Protein AF-A0A7S1Y6P3-F1 (afdb_monomer_lite)

Organism: NCBI:txid210454

Sequence (206 aa):
STMAKSTTATIGGPRSCFVRYDTLIKAIDKTLVKSRERFDSRKTVDTCYGEDASFLGGADLLTRVMDGMMEKVQTSVKDDMNKALEKNGVKAKLEGVESIMNKIRKEKEAADSAEVADQESTAKALSLARRPDGVSPDDVLSFKAYHMLREQHAQLEKEMQRVEEQVKRLQDKLAGGTKSFKEKLRKVEKTGKKVEEIADFCASQT

Radius of gyration: 43.14 Å; chains: 1; bounding box: 71×105×106 Å

InterPro domains:
  IPR007128 Nuclear MIS12/MIND complex subunit PMF1/Nnf1 [PF03980] (62-175)

Foldseek 3Di:
DDDDPPDPPPPDDPDDLCVPVVVVLVVLVVVLVVVLVPDDLLVVLCVPQNPVCVVVVHSVVSSVVVNVVSVVVSVVVSVVVVVVCVVVVVSVVSSVVSVVVVVVVVVVVVVVVVVVVVVVVVVVVVVPPDDDPPDDPVNVVVVVVVVVVVVVVVVVVVVVVVVVVVVVVVVVVVVVVVVVVVVVVVVVVVVVVVVVVVVVVVVVVD

pLDDT: mean 85.71, std 14.82, range [34.59, 97.06]

Structure (mmCIF, N/CA/C/O backbone):
data_AF-A0A7S1Y6P3-F1
#
_entry.id   AF-A0A7S1Y6P3-F1
#
loop_
_atom_site.group_PDB
_atom_site.id
_atom_site.type_symbol
_atom_site.label_atom_id
_atom_site.label_alt_id
_atom_site.label_comp_id
_atom_site.label_asym_id
_atom_site.label_entity_id
_atom_site.label_seq_id
_atom_site.pdbx_PDB_ins_code
_atom_site.Cartn_x
_atom_site.Cartn_y
_atom_site.Cartn_z
_atom_site.occupancy
_atom_site.B_iso_or_equiv
_atom_site.auth_seq_id
_atom_site.auth_comp_id
_atom_site.auth_asym_id
_atom_site.auth_atom_id
_atom_site.pdbx_PDB_model_num
ATOM 1 N N . SER A 1 1 ? -22.615 -39.506 -8.974 1.00 42.81 1 SER A N 1
ATOM 2 C CA . SER A 1 1 ? -21.264 -39.524 -8.389 1.00 42.81 1 SER A CA 1
ATOM 3 C C . SER A 1 1 ? -20.356 -38.785 -9.348 1.00 42.81 1 SER A C 1
ATOM 5 O O . SER A 1 1 ? -19.957 -39.341 -10.362 1.00 42.81 1 SER A O 1
ATOM 7 N N . THR A 1 2 ? -20.172 -37.490 -9.119 1.00 35.72 2 THR A N 1
ATOM 8 C CA . THR A 1 2 ? -19.510 -36.579 -10.060 1.00 35.72 2 THR A CA 1
ATOM 9 C C . THR A 1 2 ? -18.434 -35.867 -9.259 1.00 35.72 2 THR A C 1
ATOM 11 O O . THR A 1 2 ? -18.724 -34.970 -8.474 1.00 35.72 2 THR A O 1
ATOM 14 N N . MET A 1 3 ? -17.203 -36.367 -9.361 1.00 36.50 3 MET A N 1
ATOM 15 C CA . MET A 1 3 ? -16.057 -35.812 -8.651 1.00 36.50 3 MET A CA 1
ATOM 16 C C . MET A 1 3 ? -15.658 -34.477 -9.277 1.00 36.50 3 MET A C 1
ATOM 18 O O . MET A 1 3 ? -15.268 -34.416 -10.443 1.00 36.50 3 MET A O 1
ATOM 22 N N . ALA A 1 4 ? -15.745 -33.412 -8.484 1.00 42.88 4 ALA A N 1
ATOM 23 C CA . ALA A 1 4 ? -15.165 -32.121 -8.808 1.00 42.88 4 ALA A CA 1
ATOM 24 C C . ALA A 1 4 ? -13.634 -32.237 -8.747 1.00 42.88 4 ALA A C 1
ATOM 26 O O . ALA A 1 4 ? -13.052 -32.469 -7.687 1.00 42.88 4 ALA A O 1
ATOM 27 N N . LYS A 1 5 ? -12.973 -32.086 -9.899 1.00 42.47 5 LYS A N 1
ATOM 28 C CA . LYS A 1 5 ? -11.522 -31.900 -9.975 1.00 42.47 5 LYS A CA 1
ATOM 29 C C . LYS A 1 5 ? -11.181 -30.514 -9.428 1.00 42.47 5 LYS A C 1
ATOM 31 O O . LYS A 1 5 ? -11.311 -29.515 -10.133 1.00 42.47 5 LYS A O 1
ATOM 36 N N . SER A 1 6 ? -10.739 -30.470 -8.173 1.00 34.59 6 SER A N 1
ATOM 37 C CA . SER A 1 6 ? -10.056 -29.307 -7.611 1.00 34.59 6 SER A CA 1
ATOM 38 C C . SER A 1 6 ? -8.761 -29.092 -8.391 1.00 34.59 6 SER A C 1
ATOM 40 O O . SER A 1 6 ? -7.842 -29.908 -8.350 1.00 34.59 6 SER A O 1
ATOM 42 N N . THR A 1 7 ? -8.740 -28.028 -9.188 1.00 36.66 7 THR A N 1
ATOM 43 C CA . THR A 1 7 ? -7.568 -27.606 -9.950 1.00 36.66 7 THR A CA 1
ATOM 44 C C . THR A 1 7 ? -6.793 -26.655 -9.051 1.00 36.66 7 THR A C 1
ATOM 46 O O . THR A 1 7 ? -7.050 -25.454 -9.031 1.00 36.66 7 THR A O 1
ATOM 49 N N . THR A 1 8 ? -5.879 -27.197 -8.251 1.00 38.22 8 THR A N 1
ATOM 50 C CA . THR A 1 8 ? -4.914 -26.404 -7.491 1.00 38.22 8 THR A CA 1
ATOM 51 C C . THR A 1 8 ? -3.941 -25.765 -8.474 1.00 38.22 8 THR A C 1
ATOM 53 O O . THR A 1 8 ? -2.979 -26.373 -8.938 1.00 38.22 8 THR A O 1
ATOM 56 N N . ALA A 1 9 ? -4.221 -24.513 -8.830 1.00 35.19 9 ALA A N 1
ATOM 57 C CA . ALA A 1 9 ? -3.302 -23.671 -9.571 1.00 35.19 9 ALA A CA 1
ATOM 58 C C . ALA A 1 9 ? -2.042 -23.455 -8.719 1.00 35.19 9 ALA A C 1
ATOM 60 O O . ALA A 1 9 ? -2.017 -22.640 -7.800 1.00 35.19 9 ALA A O 1
ATOM 61 N N . THR A 1 10 ? -0.989 -24.212 -9.018 1.00 39.56 10 THR A N 1
ATOM 62 C CA . THR A 1 10 ? 0.351 -24.027 -8.459 1.00 39.56 10 THR A CA 1
ATOM 63 C C . THR A 1 10 ? 0.955 -22.761 -9.070 1.00 39.56 10 THR A C 1
ATOM 65 O O . THR A 1 10 ? 1.730 -22.814 -10.022 1.00 39.56 10 THR A O 1
ATOM 68 N N . ILE A 1 11 ? 0.546 -21.589 -8.584 1.00 46.09 11 ILE A N 1
ATOM 69 C CA . ILE A 1 11 ? 1.091 -20.308 -9.033 1.00 46.09 11 ILE A CA 1
ATOM 70 C C . ILE A 1 11 ? 1.983 -19.748 -7.935 1.00 46.09 11 ILE A C 1
ATOM 72 O O . ILE A 1 11 ? 1.509 -19.218 -6.938 1.00 46.09 11 ILE A O 1
ATOM 76 N N . GLY A 1 12 ? 3.288 -19.785 -8.196 1.00 39.12 12 GLY A N 1
ATOM 77 C CA . GLY A 1 12 ? 4.242 -18.883 -7.560 1.00 39.12 12 GLY A CA 1
ATOM 78 C C . GLY A 1 12 ? 5.229 -19.570 -6.635 1.00 39.12 12 GLY A C 1
ATOM 79 O O . GLY A 1 12 ? 5.174 -19.390 -5.426 1.00 39.12 12 GLY A O 1
ATOM 80 N N . GLY A 1 13 ? 6.211 -20.262 -7.220 1.00 42.84 13 GLY A N 1
ATOM 81 C CA . GLY A 1 13 ? 7.474 -20.489 -6.522 1.00 42.84 13 GLY A CA 1
ATOM 82 C C . GLY A 1 13 ? 8.068 -19.161 -6.016 1.00 42.84 13 GLY A C 1
ATOM 83 O O . GLY A 1 13 ? 7.749 -18.095 -6.565 1.00 42.84 13 GLY A O 1
ATOM 84 N N . PRO A 1 14 ? 8.915 -19.200 -4.973 1.00 47.03 14 PRO A N 1
ATOM 85 C CA . PRO A 1 14 ? 9.461 -18.008 -4.337 1.00 47.03 14 PRO A CA 1
ATOM 86 C C . PRO A 1 14 ? 10.195 -17.155 -5.375 1.00 47.03 14 PRO A C 1
ATOM 88 O O . PRO A 1 14 ? 11.274 -17.506 -5.849 1.00 47.03 14 PRO A O 1
ATOM 91 N N . ARG A 1 15 ? 9.586 -16.027 -5.760 1.00 54.22 15 ARG A N 1
ATOM 92 C CA . ARG A 1 15 ? 10.263 -15.013 -6.570 1.00 54.22 15 ARG A CA 1
ATOM 93 C C . ARG A 1 15 ? 11.368 -14.429 -5.698 1.00 54.22 15 ARG A C 1
ATOM 95 O O . ARG A 1 15 ? 11.098 -13.904 -4.620 1.00 54.22 15 ARG A O 1
ATOM 102 N N . SER A 1 16 ? 12.607 -14.640 -6.128 1.00 53.53 16 SER A N 1
ATOM 103 C CA . SER A 1 16 ? 13.798 -14.215 -5.406 1.00 53.53 16 SER A CA 1
ATOM 104 C C . SER A 1 16 ? 13.839 -12.691 -5.280 1.00 53.53 16 SER A C 1
ATOM 106 O O . SER A 1 16 ? 13.402 -11.968 -6.171 1.00 53.53 16 SER A O 1
ATOM 108 N N . CYS A 1 17 ? 14.427 -12.221 -4.181 1.00 52.56 17 CYS A N 1
ATOM 109 C CA . CYS A 1 17 ? 14.564 -10.819 -3.754 1.00 52.56 17 CYS A CA 1
ATOM 110 C C . CYS A 1 17 ? 15.239 -9.864 -4.772 1.00 52.56 17 CYS A C 1
ATOM 112 O O . CYS A 1 17 ? 15.404 -8.682 -4.494 1.00 52.56 17 CYS A O 1
ATOM 114 N N . PHE A 1 18 ? 15.673 -10.382 -5.924 1.00 60.69 18 PHE A N 1
ATOM 115 C CA . PHE A 1 18 ? 16.410 -9.668 -6.968 1.00 60.69 18 PHE A CA 1
ATOM 116 C C . PHE A 1 18 ? 15.551 -9.331 -8.197 1.00 60.69 18 PHE A C 1
ATOM 118 O O . PHE A 1 18 ? 15.967 -8.551 -9.052 1.00 60.69 18 PHE A O 1
ATOM 125 N N . VAL A 1 19 ? 14.328 -9.868 -8.300 1.00 77.56 19 VAL A N 1
ATOM 126 C CA . VAL A 1 19 ? 13.561 -9.824 -9.555 1.00 77.56 19 VAL A CA 1
ATOM 127 C C . VAL A 1 19 ? 13.219 -8.392 -9.972 1.00 77.56 19 VAL A C 1
ATOM 129 O O . VAL A 1 19 ? 13.293 -8.074 -11.158 1.00 77.56 19 VAL A O 1
ATOM 132 N N . ARG A 1 20 ? 12.844 -7.504 -9.043 1.00 85.12 20 ARG A N 1
ATOM 133 C CA . ARG A 1 20 ? 12.343 -6.165 -9.412 1.00 85.12 20 ARG A CA 1
ATOM 134 C C . ARG A 1 20 ? 13.432 -5.210 -9.874 1.00 85.12 20 ARG A C 1
ATOM 136 O O . ARG A 1 20 ? 13.235 -4.529 -10.878 1.00 85.12 20 ARG A O 1
ATOM 143 N N . TYR A 1 21 ? 14.557 -5.168 -9.164 1.00 90.06 21 TYR A N 1
ATOM 144 C CA . TYR A 1 21 ? 15.679 -4.314 -9.547 1.00 90.06 21 TYR A CA 1
ATOM 145 C C . TYR A 1 21 ? 16.277 -4.771 -10.882 1.00 90.06 21 TYR A C 1
ATOM 147 O O . TYR A 1 21 ? 16.414 -3.964 -11.797 1.00 90.06 21 TYR A O 1
ATOM 155 N N . ASP A 1 22 ? 16.495 -6.075 -11.058 1.00 89.75 22 ASP A N 1
ATOM 156 C CA . ASP A 1 22 ? 16.996 -6.616 -12.324 1.00 89.75 22 ASP A CA 1
ATOM 157 C C . ASP A 1 22 ? 16.019 -6.373 -13.479 1.00 89.75 22 ASP A C 1
ATOM 159 O O . ASP A 1 22 ? 16.428 -6.097 -14.607 1.00 89.75 22 ASP A O 1
ATOM 163 N N . THR A 1 23 ? 14.710 -6.437 -13.213 1.00 91.50 23 THR A N 1
ATOM 164 C CA . THR A 1 23 ? 13.688 -6.101 -14.214 1.00 91.50 23 THR A CA 1
ATOM 165 C C . THR A 1 23 ? 13.751 -4.626 -14.605 1.00 91.50 23 THR A C 1
ATOM 167 O O . THR A 1 23 ? 13.609 -4.314 -15.787 1.00 91.50 23 THR A O 1
ATOM 170 N N . LEU A 1 24 ? 13.998 -3.722 -13.652 1.00 92.88 24 LEU A N 1
ATOM 171 C CA . LEU A 1 24 ? 14.171 -2.296 -13.929 1.00 92.88 24 LEU A CA 1
ATOM 172 C C . LEU A 1 24 ? 15.401 -2.044 -14.811 1.00 92.88 24 LEU A C 1
ATOM 174 O O . LEU A 1 24 ? 15.280 -1.363 -15.827 1.00 92.88 24 LEU A O 1
ATOM 178 N N . ILE A 1 25 ? 16.548 -2.643 -14.480 1.00 93.56 25 ILE A N 1
ATOM 179 C CA . ILE A 1 25 ? 17.773 -2.527 -15.288 1.00 93.56 25 ILE A CA 1
ATOM 180 C C . ILE A 1 25 ? 17.539 -3.054 -16.708 1.00 93.56 25 ILE A C 1
ATOM 182 O O . ILE A 1 25 ? 17.829 -2.365 -17.685 1.00 93.56 25 ILE A O 1
ATOM 186 N N . LYS A 1 26 ? 16.907 -4.226 -16.843 1.00 94.00 26 LYS A N 1
ATOM 187 C CA . LYS A 1 26 ? 16.540 -4.787 -18.153 1.00 94.00 26 LYS A CA 1
ATOM 188 C C . LYS A 1 26 ? 15.594 -3.876 -18.937 1.00 94.00 26 LYS A C 1
ATOM 190 O O . LYS A 1 26 ? 15.696 -3.798 -20.160 1.00 94.00 26 LYS A O 1
ATOM 195 N N . ALA A 1 27 ? 14.661 -3.203 -18.265 1.00 94.25 27 ALA A N 1
ATOM 196 C CA . ALA A 1 27 ? 13.742 -2.268 -18.908 1.00 94.25 27 ALA A CA 1
ATOM 197 C C . ALA A 1 27 ? 14.463 -1.008 -19.412 1.00 94.25 27 ALA A C 1
ATOM 199 O O . ALA A 1 27 ? 14.173 -0.553 -20.521 1.00 94.25 27 ALA A O 1
ATOM 200 N N . ILE A 1 28 ? 15.420 -0.482 -18.642 1.00 93.56 28 ILE A N 1
ATOM 201 C CA . ILE A 1 28 ? 16.272 0.645 -19.047 1.00 93.56 28 ILE A CA 1
ATOM 202 C C . ILE A 1 28 ? 17.098 0.258 -20.272 1.00 93.56 28 ILE A C 1
ATOM 204 O O . ILE A 1 28 ? 17.003 0.925 -21.301 1.00 93.56 28 ILE A O 1
ATOM 208 N N . ASP A 1 29 ? 17.807 -0.869 -20.209 1.00 93.81 29 ASP A N 1
ATOM 209 C CA . ASP A 1 29 ? 18.619 -1.370 -21.321 1.00 93.81 29 ASP A CA 1
ATOM 210 C C . ASP A 1 29 ? 17.786 -1.546 -22.592 1.00 93.81 29 ASP A C 1
ATOM 212 O O . ASP A 1 29 ? 18.144 -1.053 -23.663 1.00 93.81 29 ASP A O 1
ATOM 216 N N . LYS A 1 30 ? 16.612 -2.173 -22.467 1.00 95.81 30 LYS A N 1
ATOM 217 C CA . LYS A 1 30 ? 15.683 -2.353 -23.586 1.00 95.81 30 LYS A CA 1
ATOM 218 C C . LYS A 1 30 ? 15.198 -1.023 -24.163 1.00 95.81 30 LYS A C 1
ATOM 220 O O . LYS A 1 30 ? 14.992 -0.925 -25.370 1.00 95.81 30 LYS A O 1
ATOM 225 N N . THR A 1 31 ? 14.982 -0.015 -23.324 1.00 94.25 31 THR A N 1
ATOM 226 C CA . THR A 1 31 ? 14.524 1.310 -23.767 1.00 94.25 31 THR A CA 1
ATOM 227 C C . THR A 1 31 ? 15.631 2.054 -24.504 1.00 94.25 31 THR A C 1
ATOM 229 O O . THR A 1 31 ? 15.369 2.633 -25.555 1.00 94.25 31 THR A O 1
ATOM 232 N N . LEU A 1 32 ? 16.870 1.977 -24.015 1.00 93.12 32 LEU A N 1
ATOM 233 C CA . LEU A 1 32 ? 18.032 2.583 -24.664 1.00 93.12 32 LEU A CA 1
ATOM 234 C C . LEU A 1 32 ? 18.321 1.950 -26.029 1.00 93.12 32 LEU A C 1
ATOM 236 O O . LEU A 1 32 ? 18.507 2.672 -27.006 1.00 93.12 32 LEU A O 1
ATOM 240 N N . VAL A 1 33 ? 18.272 0.617 -26.124 1.00 93.38 33 VAL A N 1
ATOM 241 C CA . VAL A 1 33 ? 18.425 -0.097 -27.404 1.00 93.38 33 VAL A CA 1
ATOM 242 C C . VAL A 1 33 ? 17.336 0.321 -28.391 1.00 93.38 33 VAL A C 1
ATOM 244 O O . VAL A 1 33 ? 17.646 0.739 -29.501 1.00 93.38 33 VAL A O 1
ATOM 247 N N . LYS A 1 34 ? 16.067 0.327 -27.965 1.00 94.06 34 LYS A N 1
ATOM 248 C CA . LYS A 1 34 ? 14.954 0.784 -28.813 1.00 94.06 34 LYS A CA 1
ATOM 249 C C . LYS A 1 34 ? 15.079 2.244 -29.242 1.00 94.06 34 LYS A C 1
ATOM 251 O O . LYS A 1 34 ? 14.636 2.599 -30.329 1.00 94.06 34 LYS A O 1
ATOM 256 N N . SER A 1 35 ? 15.626 3.104 -28.384 1.00 92.50 35 SER A N 1
ATOM 257 C CA . SER A 1 35 ? 15.873 4.504 -28.729 1.00 92.50 35 SER A CA 1
ATOM 258 C C . SER A 1 35 ? 16.929 4.621 -29.823 1.00 92.50 35 SER A C 1
ATOM 260 O O . SER A 1 35 ? 16.761 5.428 -30.732 1.00 92.50 35 SER A O 1
ATOM 262 N N . ARG A 1 36 ? 17.987 3.804 -29.758 1.00 90.44 36 ARG A N 1
ATOM 263 C CA . ARG A 1 36 ? 19.027 3.748 -30.788 1.00 90.44 36 ARG A CA 1
ATOM 264 C C . ARG A 1 36 ? 18.493 3.201 -32.109 1.00 90.44 36 ARG A C 1
ATOM 266 O O . ARG A 1 36 ? 18.739 3.803 -33.140 1.00 90.44 36 ARG A O 1
ATOM 273 N N . GLU A 1 37 ? 17.724 2.115 -32.081 1.00 91.00 37 GLU A N 1
ATOM 274 C CA . GLU A 1 37 ? 17.126 1.510 -33.286 1.00 91.00 37 GLU A CA 1
ATOM 275 C C . GLU A 1 37 ? 16.208 2.473 -34.054 1.00 91.00 37 GLU A C 1
ATOM 277 O O . GLU A 1 37 ? 16.011 2.325 -35.256 1.00 91.00 37 GLU A O 1
ATOM 282 N N . ARG A 1 38 ? 15.626 3.460 -33.365 1.00 92.69 38 ARG A N 1
ATOM 283 C CA . ARG A 1 38 ? 14.787 4.496 -33.984 1.00 92.69 38 ARG A CA 1
ATOM 284 C C . ARG A 1 38 ? 15.584 5.629 -34.623 1.00 92.69 38 ARG A C 1
ATOM 286 O O . ARG A 1 38 ? 14.991 6.424 -35.350 1.00 92.69 38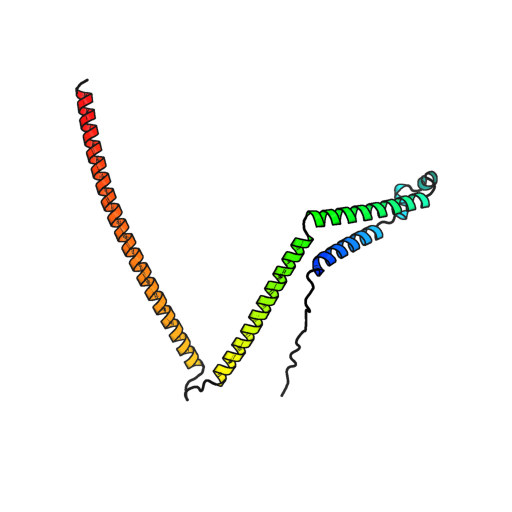 ARG A O 1
ATOM 293 N N . PHE A 1 39 ? 16.875 5.739 -34.327 1.00 92.25 39 PHE A N 1
ATOM 294 C CA . PHE A 1 39 ? 17.731 6.770 -34.886 1.00 92.25 39 PHE A CA 1
ATOM 295 C C . PHE A 1 39 ? 18.380 6.256 -36.171 1.00 92.25 39 PHE A C 1
ATOM 297 O O . PHE A 1 39 ? 19.213 5.356 -36.144 1.00 92.25 39 PHE A O 1
ATOM 304 N N . ASP A 1 40 ? 17.986 6.838 -37.300 1.00 93.69 40 ASP A N 1
ATOM 305 C CA . ASP A 1 40 ? 18.589 6.554 -38.598 1.00 93.69 40 ASP A CA 1
ATOM 306 C C . ASP A 1 40 ? 19.622 7.640 -38.916 1.00 93.69 40 ASP A C 1
ATOM 308 O O . ASP A 1 40 ? 19.285 8.736 -39.381 1.00 93.69 40 ASP A O 1
ATOM 312 N N . SER A 1 41 ? 20.889 7.336 -38.631 1.00 92.62 41 SER A N 1
ATOM 313 C CA . SER A 1 41 ? 22.018 8.235 -38.878 1.00 92.62 41 SER A CA 1
ATOM 314 C C . SER A 1 41 ? 22.127 8.614 -40.352 1.00 92.62 41 SER A C 1
ATOM 316 O O . SER A 1 41 ? 22.399 9.769 -40.662 1.00 92.62 41 SER A O 1
ATOM 318 N N . ARG A 1 42 ? 21.839 7.690 -41.276 1.00 91.88 42 ARG A N 1
ATOM 319 C CA . ARG A 1 42 ? 21.961 7.945 -42.715 1.00 91.88 42 ARG A CA 1
ATOM 320 C C . ARG A 1 42 ? 20.896 8.921 -43.190 1.00 91.88 42 ARG A C 1
ATOM 322 O O . ARG A 1 42 ? 21.217 9.905 -43.849 1.00 91.88 42 ARG A O 1
ATOM 329 N N . LYS A 1 43 ? 19.641 8.682 -42.802 1.00 94.31 43 LYS A N 1
ATOM 330 C CA . LYS A 1 43 ? 18.533 9.597 -43.097 1.00 94.31 43 LYS A CA 1
ATOM 331 C C . LYS A 1 43 ? 18.758 10.971 -42.469 1.00 94.31 43 LYS A C 1
ATOM 333 O O . LYS A 1 43 ? 18.429 11.981 -43.084 1.00 94.31 43 LYS A O 1
ATOM 338 N N . THR A 1 44 ? 19.318 11.018 -41.262 1.00 92.75 44 THR A N 1
ATOM 339 C CA . THR A 1 44 ? 19.623 12.280 -40.574 1.00 92.75 44 THR A CA 1
ATOM 340 C C . THR A 1 44 ? 20.718 13.057 -41.301 1.00 92.75 44 THR A C 1
ATOM 342 O O . THR A 1 44 ? 20.548 14.249 -41.536 1.00 92.75 44 THR A O 1
ATOM 345 N N . VAL A 1 45 ? 21.804 12.394 -41.719 1.00 93.25 45 VAL A N 1
ATOM 346 C CA . VAL A 1 45 ? 22.869 13.028 -42.515 1.00 93.25 45 VAL A CA 1
ATOM 347 C C . VAL A 1 45 ? 22.318 13.571 -43.831 1.00 93.25 45 VAL A C 1
ATOM 349 O O . VAL A 1 45 ? 22.565 14.729 -44.150 1.00 93.25 45 VAL A O 1
ATOM 352 N N . ASP A 1 46 ? 21.529 12.776 -44.552 1.00 92.31 46 ASP A N 1
ATOM 353 C CA . ASP A 1 46 ? 20.914 13.182 -45.821 1.00 92.31 46 ASP A CA 1
ATOM 354 C C . ASP A 1 46 ? 19.957 14.374 -45.642 1.00 92.31 46 ASP A C 1
ATOM 356 O O . ASP A 1 46 ? 20.025 15.355 -46.373 1.00 92.31 46 ASP A O 1
ATOM 360 N N . THR A 1 47 ? 19.130 14.355 -44.591 1.00 94.31 47 THR A N 1
ATOM 361 C CA . THR A 1 47 ? 18.172 15.439 -44.311 1.00 94.31 47 THR A CA 1
ATOM 362 C C . THR A 1 47 ? 18.860 16.733 -43.866 1.00 94.31 47 THR A C 1
ATOM 364 O O . THR A 1 47 ? 18.401 17.820 -44.207 1.00 94.31 47 THR A O 1
ATOM 367 N N . CYS A 1 48 ? 19.920 16.639 -43.059 1.00 93.31 48 CYS A N 1
ATOM 368 C CA . CYS A 1 48 ? 20.564 17.810 -42.461 1.00 93.31 48 CYS A CA 1
ATOM 369 C C . CYS A 1 48 ? 21.678 18.405 -43.323 1.00 93.31 48 CYS A C 1
ATOM 371 O O . CYS A 1 48 ? 21.897 19.611 -43.252 1.00 93.31 48 CYS A O 1
ATOM 373 N N . TYR A 1 49 ? 22.390 17.577 -44.090 1.00 92.06 49 TYR A N 1
ATOM 374 C CA . TYR A 1 49 ? 23.560 17.994 -44.864 1.00 92.06 49 TYR A CA 1
ATOM 375 C C . TYR A 1 49 ? 23.377 17.815 -46.375 1.00 92.06 49 TYR A C 1
ATOM 377 O O . TYR A 1 49 ? 24.081 18.479 -47.124 1.00 92.06 49 TYR A O 1
ATOM 385 N N . GLY A 1 50 ? 22.450 16.968 -46.841 1.00 91.31 50 GLY A N 1
ATOM 386 C CA . GLY A 1 50 ? 22.120 16.814 -48.262 1.00 91.31 50 GLY A CA 1
ATOM 387 C C . GLY A 1 50 ? 23.347 16.693 -49.171 1.00 91.31 50 GLY A C 1
ATOM 388 O O . GLY A 1 50 ? 24.234 15.867 -48.944 1.00 91.31 50 GLY A O 1
ATOM 389 N N . GLU A 1 51 ? 23.416 17.554 -50.188 1.00 87.75 51 GLU A 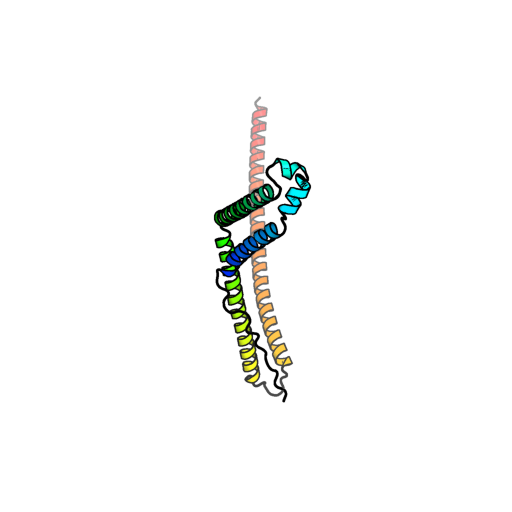N 1
ATOM 390 C CA . GLU A 1 51 ? 24.528 17.601 -51.147 1.00 87.75 51 GLU A CA 1
ATOM 391 C C . GLU A 1 51 ? 25.862 18.041 -50.507 1.00 87.75 51 GLU A C 1
ATOM 393 O O . GLU A 1 51 ? 26.928 17.564 -50.915 1.00 87.75 51 GLU A O 1
ATOM 398 N N . ASP A 1 52 ? 25.822 18.851 -49.442 1.00 89.81 52 ASP A N 1
ATOM 399 C CA . ASP A 1 52 ? 27.010 19.343 -48.726 1.00 89.81 52 ASP A CA 1
ATOM 400 C C . ASP A 1 52 ? 27.745 18.224 -47.973 1.00 89.81 52 ASP A C 1
ATOM 402 O O . ASP A 1 52 ? 28.928 18.351 -47.642 1.00 89.81 52 ASP A O 1
ATOM 406 N N . ALA A 1 53 ? 27.092 17.077 -47.751 1.00 87.56 53 ALA A N 1
ATOM 407 C CA . ALA A 1 53 ? 27.736 15.896 -47.180 1.00 87.56 53 ALA A CA 1
ATOM 408 C C . ALA A 1 53 ? 28.936 15.425 -48.024 1.00 87.56 53 ALA A C 1
ATOM 410 O O . ALA A 1 53 ? 29.890 14.862 -47.483 1.00 87.56 53 ALA A O 1
ATOM 411 N N . SER A 1 54 ? 28.916 15.675 -49.339 1.00 83.62 54 SER A N 1
ATOM 412 C CA . SER A 1 54 ? 30.029 15.361 -50.244 1.00 83.62 54 SER A CA 1
ATOM 413 C C . SER A 1 54 ? 31.278 16.210 -49.964 1.00 83.62 54 SER A C 1
ATOM 415 O O . SER A 1 54 ? 32.395 15.693 -50.015 1.00 83.62 54 SER A O 1
ATOM 417 N N . PHE A 1 55 ? 31.100 17.478 -49.578 1.00 84.62 55 PHE A N 1
ATOM 418 C CA . PHE A 1 55 ? 32.186 18.401 -49.240 1.00 84.62 55 PHE A CA 1
ATOM 419 C C . PHE A 1 55 ? 32.846 18.066 -47.891 1.00 84.62 55 PHE A C 1
ATOM 421 O O . PHE A 1 55 ? 34.044 18.272 -47.707 1.00 84.62 55 PHE A O 1
ATOM 428 N N . LEU A 1 56 ? 32.091 17.477 -46.959 1.00 81.00 56 LEU A N 1
ATOM 429 C CA . LEU A 1 56 ? 32.548 17.099 -45.614 1.00 81.00 56 LEU A CA 1
ATOM 430 C C . LEU A 1 56 ? 33.245 15.724 -45.545 1.00 81.00 56 LEU A C 1
ATOM 432 O O . LEU A 1 56 ? 33.388 15.150 -44.465 1.00 81.00 56 LEU A O 1
ATOM 436 N N . GLY A 1 57 ? 33.689 15.181 -46.682 1.00 79.94 57 GLY A N 1
ATOM 437 C CA . GLY A 1 57 ? 34.347 13.870 -46.748 1.00 79.94 57 GLY A CA 1
ATOM 438 C C . GLY A 1 57 ? 33.390 12.690 -46.954 1.00 79.94 57 GLY A C 1
ATOM 439 O O . GLY A 1 57 ? 33.793 11.540 -46.780 1.00 79.94 57 GLY A O 1
ATOM 440 N N . GLY A 1 58 ? 32.144 12.965 -47.351 1.00 89.12 58 GLY A N 1
ATOM 441 C CA . GLY A 1 58 ? 31.151 11.976 -47.762 1.00 89.12 58 GLY A CA 1
ATOM 442 C C . GLY A 1 58 ? 30.134 11.614 -46.676 1.00 89.12 58 GLY A C 1
ATOM 443 O O . GLY A 1 58 ? 30.433 11.579 -45.480 1.00 89.12 58 GLY A O 1
ATOM 444 N N . ALA A 1 59 ? 28.919 11.265 -47.114 1.00 89.44 59 ALA A N 1
ATOM 445 C CA . ALA A 1 59 ? 27.812 10.874 -46.236 1.00 89.44 59 ALA A CA 1
ATOM 446 C C . ALA A 1 59 ? 28.149 9.671 -45.334 1.00 89.44 59 ALA A C 1
ATOM 448 O O . ALA A 1 59 ? 27.688 9.600 -44.193 1.00 89.44 59 ALA A O 1
ATOM 449 N N . ASP A 1 60 ? 28.995 8.750 -45.802 1.00 89.62 60 ASP A N 1
ATOM 450 C CA . ASP A 1 60 ? 29.400 7.567 -45.037 1.00 89.62 60 ASP A CA 1
ATOM 451 C C . ASP A 1 60 ? 30.289 7.919 -43.833 1.00 89.62 60 ASP A C 1
ATOM 453 O O . ASP A 1 60 ? 30.168 7.299 -42.773 1.00 89.62 60 ASP A O 1
ATOM 457 N N . LEU A 1 61 ? 31.161 8.928 -43.962 1.00 91.19 61 LEU A N 1
ATOM 458 C CA . LEU A 1 61 ? 32.001 9.393 -42.857 1.00 91.19 61 LEU A CA 1
ATOM 459 C C . LEU A 1 61 ? 31.139 10.037 -41.768 1.00 91.19 61 LEU A C 1
ATOM 461 O O . LEU A 1 61 ? 31.257 9.674 -40.598 1.00 91.19 61 LEU A O 1
ATOM 465 N N . LEU A 1 62 ? 30.231 10.936 -42.160 1.00 91.44 62 LEU A N 1
ATOM 466 C CA . LEU A 1 62 ? 29.300 11.592 -41.238 1.00 91.44 62 LEU A CA 1
ATOM 467 C C . LEU A 1 62 ? 28.375 10.583 -40.548 1.00 91.44 62 LEU A C 1
ATOM 469 O O . LEU A 1 62 ? 28.173 10.672 -39.339 1.00 91.44 62 LEU A O 1
ATOM 473 N N . THR A 1 63 ? 27.885 9.581 -41.283 1.00 92.94 63 THR A N 1
ATOM 474 C CA . THR A 1 63 ? 27.044 8.509 -40.723 1.00 92.94 63 THR A CA 1
ATOM 475 C C . THR A 1 63 ? 27.804 7.730 -39.648 1.00 92.94 63 THR A C 1
ATOM 477 O O . THR A 1 63 ? 27.299 7.569 -38.540 1.00 92.94 63 THR A O 1
ATOM 480 N N . ARG A 1 64 ? 29.058 7.332 -39.914 1.00 92.88 64 ARG A N 1
ATOM 481 C CA . ARG A 1 64 ? 29.901 6.634 -38.923 1.00 92.88 64 ARG A CA 1
ATOM 482 C C . ARG A 1 64 ? 30.194 7.484 -37.689 1.00 92.88 64 ARG A C 1
ATOM 484 O O . ARG A 1 64 ? 30.218 6.958 -36.578 1.00 92.88 64 ARG A O 1
ATOM 491 N N . VAL A 1 65 ? 30.433 8.784 -37.870 1.00 93.44 65 VAL A N 1
ATOM 492 C CA . VAL A 1 65 ? 30.651 9.712 -36.750 1.00 93.44 65 VAL A CA 1
ATOM 493 C C . VAL A 1 65 ? 29.384 9.827 -35.902 1.00 93.44 65 VAL A C 1
ATOM 495 O O . VAL A 1 65 ? 29.473 9.716 -34.680 1.00 93.44 65 VAL A O 1
ATOM 498 N N . MET A 1 66 ? 28.213 9.977 -36.528 1.00 92.62 66 MET A N 1
ATOM 499 C CA . MET A 1 66 ? 26.926 10.012 -35.827 1.00 92.62 66 MET A CA 1
ATOM 500 C C . MET A 1 66 ? 26.638 8.710 -35.077 1.00 92.62 66 MET A C 1
ATOM 502 O O . MET A 1 66 ? 26.276 8.766 -33.903 1.00 92.62 66 MET A O 1
ATOM 506 N N . ASP A 1 67 ? 26.873 7.551 -35.693 1.00 93.19 67 ASP A N 1
ATOM 507 C CA . ASP A 1 67 ? 26.710 6.250 -35.034 1.00 93.19 67 ASP A CA 1
ATOM 508 C C . ASP A 1 67 ? 27.622 6.124 -33.807 1.00 93.19 67 ASP A C 1
ATOM 510 O O . ASP A 1 67 ? 27.165 5.758 -32.722 1.00 93.19 67 ASP A O 1
ATOM 514 N N . GLY A 1 68 ? 28.897 6.506 -33.939 1.00 93.31 68 GLY A N 1
ATOM 515 C CA . GLY A 1 68 ? 29.848 6.497 -32.827 1.00 93.31 68 GLY A CA 1
ATOM 516 C C . GLY A 1 68 ? 29.490 7.490 -31.715 1.00 93.31 68 GLY A C 1
ATOM 517 O O . GLY A 1 68 ? 29.694 7.205 -30.532 1.00 93.31 68 GLY A O 1
ATOM 518 N N . MET A 1 69 ? 28.930 8.654 -32.058 1.00 93.25 69 MET A N 1
ATOM 519 C CA . MET A 1 69 ? 28.406 9.605 -31.073 1.00 93.25 69 MET A CA 1
ATOM 520 C C . MET A 1 69 ? 27.187 9.035 -30.346 1.00 93.25 69 MET A C 1
ATOM 522 O O . MET A 1 69 ? 27.131 9.109 -29.120 1.00 93.25 69 MET A O 1
ATOM 526 N N . MET A 1 70 ? 26.252 8.416 -31.067 1.00 93.00 70 MET A N 1
ATOM 527 C CA . MET A 1 70 ? 25.064 7.794 -30.481 1.00 93.00 70 MET A CA 1
ATOM 528 C C . MET A 1 70 ? 25.420 6.633 -29.547 1.00 93.00 70 MET A C 1
ATOM 530 O O . MET A 1 70 ? 24.828 6.515 -28.476 1.00 93.00 70 MET A O 1
ATOM 534 N N . GLU A 1 71 ? 26.427 5.824 -29.882 1.00 93.00 71 GLU A N 1
ATOM 535 C CA . GLU A 1 71 ? 26.950 4.781 -28.989 1.00 93.00 71 GLU A CA 1
ATOM 536 C C . GLU A 1 71 ? 27.532 5.347 -27.691 1.00 93.00 71 GLU A C 1
ATOM 538 O O . GLU A 1 71 ? 27.247 4.844 -26.597 1.00 93.00 71 GLU A O 1
ATOM 543 N N . LYS A 1 72 ? 28.320 6.423 -27.792 1.00 94.62 72 LYS A N 1
ATOM 544 C CA . LYS A 1 72 ? 28.879 7.108 -26.620 1.00 94.62 72 LYS A CA 1
ATOM 545 C C . LYS A 1 72 ? 27.786 7.723 -25.753 1.00 94.62 72 LYS A C 1
ATOM 547 O O . LYS A 1 72 ? 27.825 7.558 -24.537 1.00 94.62 72 LYS A O 1
ATOM 552 N N . VAL A 1 73 ? 26.796 8.378 -26.364 1.00 93.75 73 VAL A N 1
ATOM 553 C CA . VAL A 1 73 ? 25.637 8.939 -25.654 1.00 93.75 73 VAL A CA 1
ATOM 554 C C . VAL A 1 73 ? 24.863 7.829 -24.949 1.00 93.75 73 VAL A C 1
ATOM 556 O O . VAL A 1 73 ? 24.573 7.957 -23.765 1.00 93.75 73 VAL A O 1
ATOM 559 N N . GLN A 1 74 ? 24.585 6.713 -25.625 1.00 93.94 74 GLN A N 1
ATOM 560 C CA . GLN A 1 74 ? 23.877 5.582 -25.027 1.00 93.94 74 GLN A CA 1
ATOM 561 C C . GLN A 1 74 ? 24.622 5.020 -23.809 1.00 93.94 74 GLN A C 1
ATOM 563 O O . GLN A 1 74 ? 24.004 4.760 -22.775 1.00 93.94 74 GLN A O 1
ATOM 568 N N . THR A 1 75 ? 25.941 4.857 -23.921 1.00 94.25 75 THR A N 1
ATOM 569 C CA . THR A 1 75 ? 26.788 4.360 -22.829 1.00 94.25 75 THR A CA 1
ATOM 570 C C . THR A 1 75 ? 26.813 5.348 -21.662 1.00 94.25 75 THR A C 1
ATOM 572 O O . THR A 1 75 ? 26.557 4.957 -20.527 1.00 94.25 75 THR A O 1
ATOM 575 N N . SER A 1 76 ? 27.003 6.642 -21.941 1.00 96.12 76 SER A N 1
ATOM 576 C CA . SER A 1 76 ? 26.993 7.698 -20.921 1.00 96.12 76 SER A CA 1
ATOM 577 C C . SER A 1 76 ? 25.655 7.772 -20.187 1.00 96.12 76 SER A C 1
ATOM 579 O O . SER A 1 76 ? 25.626 7.815 -18.963 1.00 96.12 76 SER A O 1
ATOM 581 N N . VAL A 1 77 ? 24.536 7.737 -20.918 1.00 95.12 77 VAL A N 1
ATOM 582 C CA . VAL A 1 77 ? 23.193 7.770 -20.324 1.00 95.12 77 VAL A CA 1
ATOM 583 C C . VAL A 1 77 ? 22.954 6.536 -19.456 1.00 95.12 77 VAL A C 1
ATOM 585 O O . VAL A 1 77 ? 22.391 6.660 -18.370 1.00 95.12 77 VAL A O 1
ATOM 588 N N . LYS A 1 78 ? 23.396 5.350 -19.895 1.00 95.19 78 LYS A N 1
ATOM 589 C CA . LYS A 1 78 ? 23.303 4.122 -19.097 1.00 95.19 78 LYS A CA 1
ATOM 590 C C . LYS A 1 78 ? 24.080 4.248 -17.785 1.00 95.19 78 LYS A C 1
ATOM 592 O O . LYS A 1 78 ? 23.542 3.917 -16.727 1.00 95.19 78 LYS A O 1
ATOM 597 N N . ASP A 1 79 ? 25.307 4.752 -17.842 1.00 95.38 79 ASP A N 1
ATOM 598 C CA . ASP A 1 79 ? 26.148 4.935 -16.659 1.00 95.38 79 ASP A CA 1
ATOM 599 C C . ASP A 1 79 ? 25.563 5.975 -15.699 1.00 95.38 79 ASP A C 1
ATOM 601 O O . ASP A 1 79 ? 25.514 5.745 -14.489 1.00 95.38 79 ASP A O 1
ATOM 605 N N . ASP A 1 80 ? 25.058 7.091 -16.222 1.00 96.19 80 ASP A N 1
ATOM 606 C CA . ASP A 1 80 ? 24.429 8.138 -15.417 1.00 96.19 80 ASP A CA 1
ATOM 607 C C . ASP A 1 80 ? 23.124 7.658 -14.774 1.00 96.19 80 ASP A C 1
ATOM 609 O O . ASP A 1 80 ? 22.870 7.942 -13.600 1.00 96.19 80 ASP A O 1
ATOM 613 N N . MET A 1 81 ? 22.322 6.864 -15.492 1.00 94.62 81 MET A N 1
ATOM 614 C CA . MET A 1 81 ? 21.140 6.210 -14.928 1.00 94.62 81 MET A CA 1
ATOM 615 C C . MET A 1 81 ? 21.518 5.238 -13.809 1.00 94.62 81 MET A C 1
ATOM 617 O O . MET A 1 81 ? 20.907 5.286 -12.743 1.00 94.62 81 MET A O 1
ATOM 621 N N . ASN A 1 82 ? 22.540 4.400 -14.000 1.00 93.62 82 ASN A N 1
ATOM 622 C CA . ASN A 1 82 ? 23.002 3.471 -12.965 1.00 93.62 82 ASN A CA 1
ATOM 623 C C . ASN A 1 82 ? 23.494 4.216 -11.716 1.00 93.62 82 ASN A C 1
ATOM 625 O O . ASN A 1 82 ? 23.044 3.918 -10.609 1.00 93.62 82 ASN A O 1
ATOM 629 N N . LYS A 1 83 ? 24.313 5.262 -11.885 1.00 95.75 83 LYS A N 1
ATOM 630 C CA . LYS A 1 83 ? 24.749 6.131 -10.778 1.00 95.75 83 LYS A CA 1
ATOM 631 C C . LYS A 1 83 ? 23.567 6.790 -10.071 1.00 95.75 83 LYS A C 1
ATOM 633 O O . LYS A 1 83 ? 23.551 6.881 -8.844 1.00 95.75 83 LYS A O 1
ATOM 638 N N . ALA A 1 84 ? 22.560 7.247 -10.817 1.00 95.31 84 ALA A N 1
ATOM 639 C CA . ALA A 1 84 ? 21.356 7.832 -10.240 1.00 95.31 84 ALA A CA 1
ATOM 640 C C . ALA A 1 84 ? 20.537 6.799 -9.447 1.00 95.31 84 ALA A C 1
ATOM 642 O O . ALA A 1 84 ? 20.021 7.126 -8.376 1.00 95.31 84 ALA A O 1
ATOM 643 N N . LEU A 1 85 ? 20.424 5.557 -9.927 1.00 94.81 85 LEU A N 1
ATOM 644 C CA . LEU A 1 85 ? 19.739 4.470 -9.218 1.00 94.81 85 LEU A CA 1
ATOM 645 C C . LEU A 1 85 ? 20.455 4.093 -7.915 1.00 94.81 85 LEU A C 1
ATOM 647 O O . LEU A 1 85 ? 19.792 3.916 -6.887 1.00 94.81 85 LEU A O 1
ATOM 651 N N . GLU A 1 86 ? 21.787 4.024 -7.944 1.00 94.69 86 GLU A N 1
ATOM 652 C CA . GLU A 1 86 ? 22.626 3.770 -6.769 1.00 94.69 86 GLU A CA 1
ATOM 653 C C . GLU A 1 86 ? 22.522 4.904 -5.749 1.00 94.69 86 GLU A C 1
ATOM 655 O O . GLU A 1 86 ? 22.177 4.662 -4.591 1.00 94.69 86 GLU A O 1
ATOM 660 N N . LYS A 1 87 ? 22.713 6.157 -6.186 1.00 97.06 87 LYS A N 1
ATOM 661 C CA . LYS A 1 87 ? 22.617 7.350 -5.330 1.00 97.06 87 LYS A CA 1
ATOM 662 C C . LYS A 1 87 ? 21.262 7.457 -4.633 1.00 97.06 87 LYS A C 1
ATOM 664 O O . LYS A 1 87 ? 21.186 7.856 -3.475 1.00 97.06 87 LYS A O 1
ATOM 669 N N . ASN A 1 88 ? 20.183 7.102 -5.328 1.00 95.62 88 ASN A N 1
ATOM 670 C CA . ASN A 1 88 ? 18.830 7.152 -4.775 1.00 95.62 88 ASN A CA 1
ATOM 671 C C . ASN A 1 88 ? 18.463 5.928 -3.919 1.00 95.62 88 ASN A C 1
ATOM 673 O O . ASN A 1 88 ? 17.338 5.868 -3.397 1.00 95.62 88 ASN A O 1
ATOM 677 N N . GLY A 1 89 ? 19.370 4.952 -3.790 1.00 95.00 89 GLY A N 1
ATOM 678 C CA . GLY A 1 89 ? 19.146 3.720 -3.040 1.00 95.00 89 GLY A CA 1
ATOM 679 C C . GLY A 1 89 ? 17.954 2.923 -3.570 1.00 95.00 89 GLY A C 1
ATOM 680 O O . GLY A 1 89 ? 17.225 2.310 -2.790 1.00 95.00 89 GLY A O 1
ATOM 681 N N . VAL A 1 90 ? 17.696 2.971 -4.884 1.00 93.81 90 VAL A N 1
ATOM 682 C CA . VAL A 1 90 ? 16.493 2.364 -5.486 1.00 93.81 90 VAL A CA 1
ATOM 683 C C . VAL A 1 90 ? 16.479 0.855 -5.273 1.00 93.81 90 VAL A C 1
ATOM 685 O O . VAL A 1 90 ? 15.423 0.296 -4.983 1.00 93.81 90 VAL A O 1
ATOM 688 N N . LYS A 1 91 ? 17.649 0.211 -5.335 1.00 92.31 91 LYS A N 1
ATOM 689 C CA . LYS A 1 91 ? 17.804 -1.217 -5.046 1.00 92.31 91 LYS A CA 1
ATOM 690 C C . LYS A 1 91 ? 17.271 -1.573 -3.654 1.00 92.31 91 LYS A C 1
ATOM 692 O O . LYS A 1 91 ? 16.340 -2.365 -3.552 1.00 92.31 91 LYS A O 1
ATOM 697 N N . ALA A 1 92 ? 17.761 -0.897 -2.614 1.00 91.38 92 ALA A N 1
ATOM 698 C CA . ALA A 1 92 ? 17.331 -1.127 -1.234 1.00 91.38 92 ALA A CA 1
ATOM 699 C C . ALA A 1 92 ? 15.830 -0.846 -1.030 1.00 91.38 92 ALA A C 1
ATOM 701 O O . ALA A 1 92 ? 15.141 -1.580 -0.323 1.00 91.38 92 ALA A O 1
ATOM 702 N N . LYS A 1 93 ? 15.287 0.192 -1.682 1.00 93.62 93 LYS A N 1
ATOM 703 C CA . LYS A 1 93 ? 13.847 0.500 -1.628 1.00 93.62 93 LYS A CA 1
ATOM 704 C C . LYS A 1 93 ? 13.000 -0.603 -2.265 1.00 93.62 93 LYS A C 1
ATOM 706 O O . LYS A 1 93 ? 11.987 -0.997 -1.692 1.00 93.62 93 LYS A O 1
ATOM 711 N N . LEU A 1 94 ? 13.402 -1.108 -3.431 1.00 91.69 94 LEU A N 1
ATOM 712 C CA . LEU A 1 94 ? 12.693 -2.192 -4.115 1.00 91.69 94 LEU A CA 1
ATOM 713 C C . LEU A 1 94 ? 12.786 -3.513 -3.342 1.00 91.69 94 LEU A C 1
ATOM 715 O O . LEU A 1 94 ? 11.776 -4.206 -3.231 1.00 91.69 94 LEU A O 1
ATOM 719 N N . GLU A 1 95 ? 13.943 -3.816 -2.751 1.00 89.50 95 GLU A N 1
ATOM 720 C CA . GLU A 1 95 ? 14.123 -4.954 -1.837 1.00 89.50 95 GLU A CA 1
ATOM 721 C C . GLU A 1 95 ? 13.217 -4.827 -0.600 1.00 89.50 95 GLU A C 1
ATOM 723 O O . GLU A 1 95 ? 12.571 -5.794 -0.193 1.00 89.50 95 GLU A O 1
ATOM 728 N N . GLY A 1 96 ? 13.086 -3.620 -0.039 1.00 90.12 96 GLY A N 1
ATOM 729 C CA . GLY A 1 96 ? 12.163 -3.335 1.061 1.00 90.12 96 GLY A CA 1
ATOM 730 C C . GLY A 1 96 ? 10.701 -3.600 0.694 1.00 90.12 96 GLY A C 1
ATOM 731 O O . GLY A 1 96 ? 9.985 -4.273 1.437 1.00 90.12 96 GLY A O 1
ATOM 732 N N . VAL A 1 97 ? 10.263 -3.139 -0.481 1.00 90.31 97 VAL A N 1
ATOM 733 C CA . VAL A 1 97 ? 8.912 -3.419 -1.000 1.00 90.31 97 VAL A CA 1
ATOM 734 C C . VAL A 1 97 ? 8.697 -4.922 -1.194 1.00 90.31 97 VAL A C 1
ATOM 736 O O . VAL A 1 97 ? 7.636 -5.444 -0.854 1.00 90.31 97 VAL A O 1
ATOM 739 N N . GLU A 1 98 ? 9.691 -5.642 -1.709 1.00 88.12 98 GLU A N 1
ATOM 740 C CA . GLU A 1 98 ? 9.607 -7.090 -1.910 1.00 88.12 98 GLU A CA 1
ATOM 741 C C . GLU A 1 98 ? 9.518 -7.866 -0.593 1.00 88.12 98 GLU A C 1
ATOM 743 O O . GLU A 1 98 ? 8.685 -8.765 -0.461 1.00 88.12 98 GLU A O 1
ATOM 748 N N . SER A 1 99 ? 10.282 -7.449 0.415 1.00 89.19 99 SER A N 1
ATOM 749 C CA . SER A 1 99 ? 10.178 -7.973 1.778 1.00 89.19 99 SER A CA 1
ATOM 750 C C . SER A 1 99 ? 8.771 -7.787 2.356 1.00 89.19 99 SER A C 1
ATOM 752 O O . SER A 1 99 ? 8.185 -8.744 2.863 1.00 89.19 99 SER A O 1
ATOM 754 N N . ILE A 1 100 ? 8.183 -6.593 2.215 1.00 90.75 100 ILE A N 1
ATOM 755 C CA . ILE A 1 100 ? 6.817 -6.304 2.684 1.00 90.75 100 ILE A CA 1
ATOM 756 C C . ILE A 1 100 ? 5.793 -7.191 1.970 1.00 90.75 100 ILE A C 1
ATOM 758 O O . ILE A 1 100 ? 4.967 -7.823 2.624 1.00 90.75 100 ILE A O 1
ATOM 762 N N . MET A 1 101 ? 5.861 -7.304 0.642 1.00 88.50 101 MET A N 1
ATOM 763 C CA . MET A 1 101 ? 4.942 -8.170 -0.105 1.00 88.50 101 MET A CA 1
ATOM 764 C C . MET A 1 101 ? 5.053 -9.639 0.309 1.00 88.50 101 MET A C 1
ATOM 766 O O . MET A 1 101 ? 4.040 -10.329 0.389 1.00 88.50 101 MET A O 1
ATOM 770 N N . ASN A 1 102 ? 6.268 -10.131 0.560 1.00 89.62 102 ASN A N 1
ATOM 771 C CA . ASN A 1 102 ? 6.474 -11.511 0.987 1.00 89.62 102 ASN A CA 1
ATOM 772 C C . ASN A 1 102 ? 5.934 -11.754 2.400 1.00 89.62 102 ASN A C 1
ATOM 774 O O . ASN A 1 102 ? 5.388 -12.826 2.651 1.00 89.62 102 ASN A O 1
ATOM 778 N N . LYS A 1 103 ? 6.026 -10.768 3.302 1.00 92.12 103 LYS A N 1
ATOM 779 C CA . LYS A 1 103 ? 5.364 -10.833 4.615 1.00 92.12 103 LYS A CA 1
ATOM 780 C C . LYS A 1 103 ? 3.847 -10.914 4.465 1.00 92.12 103 LYS A C 1
ATOM 782 O O . LYS A 1 103 ? 3.259 -11.860 4.968 1.00 92.12 103 LYS A O 1
ATOM 787 N N . ILE A 1 104 ? 3.250 -10.015 3.680 1.00 90.62 104 ILE A N 1
ATOM 788 C CA . ILE A 1 104 ? 1.798 -9.999 3.431 1.00 90.62 104 ILE A CA 1
ATOM 789 C C . ILE A 1 104 ? 1.321 -11.326 2.829 1.00 90.62 104 ILE A C 1
ATOM 791 O O . ILE A 1 104 ? 0.282 -11.846 3.222 1.00 90.62 104 ILE A O 1
ATOM 795 N N . ARG A 1 105 ? 2.076 -11.907 1.888 1.00 92.12 105 ARG A N 1
ATOM 796 C CA . ARG A 1 105 ? 1.742 -13.222 1.319 1.00 92.12 105 ARG A CA 1
ATOM 797 C C . ARG A 1 105 ? 1.756 -14.326 2.366 1.00 92.12 105 ARG A C 1
ATOM 799 O O . ARG A 1 105 ? 0.792 -15.072 2.438 1.00 92.12 105 ARG A O 1
ATOM 806 N N . LYS A 1 106 ? 2.801 -14.395 3.193 1.00 92.75 106 LYS A N 1
ATOM 807 C CA . LYS A 1 106 ? 2.900 -15.395 4.264 1.00 92.75 106 LYS A CA 1
ATOM 808 C C . LYS A 1 106 ? 1.797 -15.238 5.305 1.00 92.75 106 LYS A C 1
ATOM 810 O O . LYS A 1 106 ? 1.234 -16.231 5.744 1.00 92.75 106 LYS A O 1
ATOM 815 N N . GLU A 1 107 ? 1.486 -14.004 5.692 1.00 91.50 107 GLU A N 1
ATOM 816 C CA . GLU A 1 107 ? 0.385 -13.710 6.615 1.00 91.50 107 GLU A CA 1
ATOM 817 C C . GLU A 1 107 ? -0.957 -14.136 6.023 1.00 91.50 107 GLU A C 1
ATOM 819 O O . GLU A 1 107 ? -1.759 -14.757 6.713 1.00 91.50 107 GLU A O 1
ATOM 824 N N . LYS A 1 108 ? -1.176 -13.873 4.732 1.00 91.88 108 LYS A N 1
ATOM 825 C CA . LYS A 1 108 ? -2.381 -14.315 4.036 1.00 91.88 108 LYS A CA 1
ATOM 826 C C . LYS A 1 108 ? -2.468 -15.838 3.940 1.00 91.88 108 LYS A C 1
ATOM 828 O O . LYS A 1 108 ? -3.504 -16.393 4.255 1.00 91.88 108 LYS A O 1
ATOM 833 N N . GLU A 1 109 ? -1.391 -16.518 3.559 1.00 92.81 109 GLU A N 1
ATOM 834 C CA . GLU A 1 109 ? -1.349 -17.987 3.510 1.00 92.81 109 GLU A CA 1
ATOM 835 C C . GLU A 1 109 ? -1.622 -18.607 4.893 1.00 92.81 109 GLU A C 1
ATOM 837 O O . GLU A 1 109 ? -2.334 -19.607 5.010 1.00 92.81 109 GLU A O 1
ATOM 842 N N . ALA A 1 110 ? -1.100 -17.995 5.960 1.00 92.25 110 ALA A N 1
ATOM 843 C CA . ALA A 1 110 ? -1.388 -18.402 7.331 1.00 92.25 110 ALA A CA 1
ATOM 844 C C . ALA A 1 110 ? -2.858 -18.157 7.717 1.00 92.25 110 ALA A C 1
ATOM 846 O O . ALA A 1 110 ? -3.467 -19.012 8.353 1.00 92.25 110 ALA A O 1
ATOM 847 N N . ALA A 1 111 ? -3.441 -17.024 7.318 1.00 90.88 111 ALA A N 1
ATOM 848 C CA . ALA A 1 111 ? -4.850 -16.723 7.561 1.00 90.88 111 ALA A CA 1
ATOM 849 C C . ALA A 1 111 ? -5.778 -17.676 6.791 1.00 90.88 111 ALA A C 1
ATOM 851 O O . ALA A 1 111 ? -6.670 -18.266 7.392 1.00 90.88 111 ALA A O 1
ATOM 852 N N . ASP A 1 112 ? -5.517 -17.890 5.501 1.00 92.50 112 ASP A N 1
ATOM 853 C CA . ASP A 1 112 ? -6.297 -18.783 4.640 1.00 92.50 112 ASP A CA 1
ATOM 854 C C . ASP A 1 1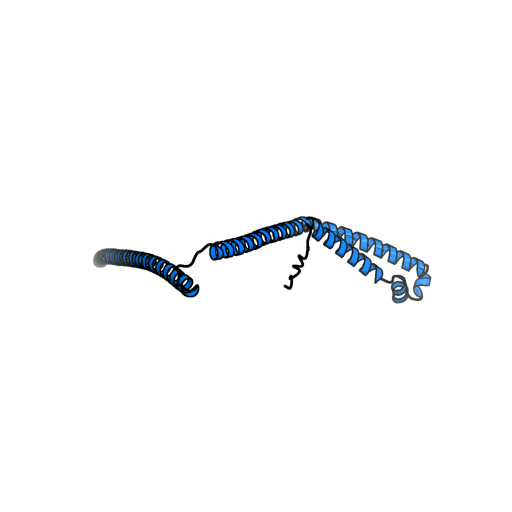12 ? -6.235 -20.233 5.170 1.00 92.50 112 ASP A C 1
ATOM 856 O O . ASP A 1 112 ? -7.248 -20.927 5.230 1.00 92.50 112 ASP A O 1
ATOM 860 N N . SER A 1 113 ? -5.061 -20.702 5.617 1.00 91.38 113 SER A N 1
ATOM 861 C CA . SER A 1 113 ? -4.931 -22.039 6.221 1.00 91.38 113 SER A CA 1
ATOM 862 C C . SER A 1 113 ? -5.607 -22.153 7.590 1.00 91.38 113 SER A C 1
ATOM 864 O O . SER A 1 113 ? -6.197 -23.194 7.883 1.00 91.38 113 SER A O 1
ATOM 866 N N . ALA A 1 114 ? -5.573 -21.099 8.410 1.00 90.88 114 ALA A N 1
ATOM 867 C CA . ALA A 1 114 ? -6.310 -21.056 9.670 1.00 90.88 114 ALA A CA 1
ATOM 868 C C . ALA A 1 114 ? -7.829 -21.068 9.441 1.00 90.88 114 ALA A C 1
ATOM 870 O O . ALA A 1 114 ? -8.540 -21.767 10.157 1.00 90.88 114 ALA A O 1
ATOM 871 N N . GLU A 1 115 ? -8.321 -20.356 8.425 1.00 89.44 115 GLU A N 1
ATOM 872 C CA . GLU A 1 115 ? -9.739 -20.346 8.059 1.00 89.44 115 GLU A CA 1
ATOM 873 C C . GLU A 1 115 ? -10.203 -21.726 7.581 1.00 89.44 115 GLU A C 1
ATOM 875 O O . GLU A 1 115 ? -11.227 -22.224 8.046 1.00 89.44 115 GLU A O 1
ATOM 880 N N . VAL A 1 116 ? -9.430 -22.391 6.716 1.00 91.69 116 VAL A N 1
ATOM 881 C CA . VAL A 1 116 ? -9.731 -23.768 6.284 1.00 91.69 116 VAL A CA 1
ATOM 882 C C . VAL A 1 116 ? -9.763 -24.720 7.481 1.00 91.69 116 VAL A C 1
ATOM 884 O O . VAL A 1 116 ? -10.700 -25.505 7.617 1.00 91.69 116 VAL A O 1
ATOM 887 N N . ALA A 1 117 ? -8.786 -24.624 8.387 1.00 90.31 117 ALA A N 1
ATOM 888 C CA . ALA A 1 117 ? -8.755 -25.449 9.590 1.00 90.31 117 ALA A CA 1
ATOM 889 C C . ALA A 1 117 ? -9.957 -25.186 10.518 1.00 90.31 117 ALA A C 1
ATOM 891 O O . ALA A 1 117 ? -10.511 -26.128 11.089 1.00 90.31 117 ALA A O 1
ATOM 892 N N . ASP A 1 118 ? -10.390 -23.930 10.655 1.00 89.38 118 ASP A N 1
ATOM 893 C CA . ASP A 1 118 ? -11.560 -23.558 11.456 1.00 89.38 118 ASP A CA 1
ATOM 894 C C . ASP A 1 118 ? -12.865 -24.075 10.835 1.00 89.38 118 ASP A C 1
ATOM 896 O O . ASP A 1 118 ? -13.714 -24.638 11.533 1.00 89.38 118 ASP A O 1
ATOM 900 N N . GLN A 1 119 ? -12.996 -23.988 9.509 1.00 87.88 119 GLN A N 1
ATOM 901 C CA . GLN A 1 119 ? -14.122 -24.560 8.769 1.00 87.88 119 GLN A CA 1
ATOM 902 C C . GLN A 1 119 ? -14.189 -26.084 8.939 1.00 87.88 119 GLN A C 1
ATOM 904 O O . GLN A 1 119 ? -15.254 -26.624 9.249 1.00 87.88 119 GLN A O 1
ATOM 909 N N . GLU A 1 120 ? -13.061 -26.786 8.796 1.00 89.19 120 GLU A N 1
ATOM 910 C CA . GLU A 1 120 ? -12.982 -28.239 8.985 1.00 89.19 120 GLU A CA 1
ATOM 911 C C . GLU A 1 120 ? -13.291 -28.649 10.431 1.00 89.19 120 GLU A C 1
ATOM 913 O O . GLU A 1 120 ? -14.053 -29.591 10.670 1.00 89.19 120 GLU A O 1
ATOM 918 N N . SER A 1 121 ? -12.741 -27.920 11.404 1.00 87.56 121 SER A N 1
ATOM 919 C CA . SER A 1 121 ? -12.997 -28.135 12.830 1.00 87.56 121 SER A CA 1
ATOM 920 C C . SER A 1 121 ? -14.474 -27.934 13.166 1.00 87.56 121 SER A C 1
ATOM 922 O O . SER A 1 121 ? -15.089 -28.790 13.808 1.00 87.56 121 SER A O 1
ATOM 924 N N . THR A 1 122 ? -15.080 -26.857 12.662 1.00 82.88 122 THR A N 1
ATOM 925 C CA . THR A 1 122 ? -16.500 -26.546 12.852 1.00 82.88 122 THR A CA 1
ATOM 926 C C . THR A 1 122 ? -17.388 -27.609 12.213 1.00 82.88 122 THR A C 1
ATOM 928 O O . THR A 1 122 ? -18.319 -28.099 12.854 1.00 82.88 122 THR A O 1
ATOM 931 N N . ALA A 1 123 ? -17.080 -28.037 10.985 1.00 79.44 123 ALA A N 1
ATOM 932 C CA . ALA A 1 123 ? -17.808 -29.108 10.309 1.00 79.44 123 ALA A CA 1
ATOM 933 C C . ALA A 1 123 ? -17.726 -30.429 11.091 1.00 79.44 123 ALA A C 1
ATOM 935 O O . ALA A 1 123 ? -18.737 -31.112 11.286 1.00 79.44 123 ALA A O 1
ATOM 936 N N . LYS A 1 124 ? -16.541 -30.766 11.612 1.00 82.62 124 LYS A N 1
ATOM 937 C CA . LYS A 1 124 ? -16.335 -31.960 12.436 1.00 82.62 124 LYS A CA 1
ATOM 938 C C . LYS A 1 124 ? -17.083 -31.867 13.767 1.00 82.62 124 LYS A C 1
ATOM 940 O O . LYS A 1 124 ? -17.759 -32.824 14.141 1.00 82.62 124 LYS A O 1
ATOM 945 N N . ALA A 1 125 ? -17.032 -30.725 14.448 1.00 81.50 125 ALA A N 1
ATOM 946 C CA . ALA A 1 125 ? -17.774 -30.482 15.683 1.00 81.50 125 ALA A CA 1
ATOM 947 C C . ALA A 1 125 ? -19.291 -30.593 15.463 1.00 81.50 125 ALA A C 1
ATOM 949 O O . ALA A 1 125 ? -19.972 -31.252 16.246 1.00 81.50 125 ALA A O 1
ATOM 950 N N . LEU A 1 126 ? -19.810 -30.038 14.363 1.00 74.00 126 LEU A N 1
ATOM 951 C CA . LEU A 1 126 ? -21.216 -30.172 13.972 1.00 74.00 126 LEU A CA 1
ATOM 952 C C . LEU A 1 126 ? -21.605 -31.625 13.682 1.00 74.00 126 LEU A C 1
ATOM 954 O O . LEU A 1 126 ? -22.698 -32.039 14.055 1.00 74.00 126 LEU A O 1
ATOM 958 N N . SER A 1 127 ? -20.721 -32.407 13.055 1.00 74.62 127 SER A N 1
ATOM 959 C CA . SER A 1 127 ? -20.980 -33.827 12.774 1.00 74.62 127 SER A CA 1
ATOM 960 C C . SER A 1 127 ? -20.984 -34.709 14.030 1.00 74.62 127 SER A C 1
ATOM 962 O O . SER A 1 127 ? -21.676 -35.724 14.072 1.00 74.62 127 SER A O 1
ATOM 964 N N . LEU A 1 128 ? -20.221 -34.322 15.059 1.00 74.38 128 LEU A N 1
ATOM 965 C CA . LEU A 1 128 ? -20.090 -35.052 16.323 1.00 74.38 128 LEU A CA 1
ATOM 966 C C . LEU A 1 128 ? -21.117 -34.619 17.373 1.00 74.38 128 LEU A C 1
ATOM 968 O O . LEU A 1 128 ? -21.439 -35.394 18.276 1.00 74.38 128 LEU A O 1
ATOM 972 N N . ALA A 1 129 ? -21.633 -33.395 17.270 1.00 71.69 129 ALA A N 1
ATOM 973 C CA . ALA A 1 129 ? -22.680 -32.894 18.140 1.00 71.69 129 ALA A CA 1
ATOM 974 C C . ALA A 1 129 ? -23.986 -33.658 17.869 1.00 71.69 129 ALA A C 1
ATOM 976 O O . ALA A 1 129 ? -24.762 -33.313 16.977 1.00 71.69 129 ALA A O 1
ATOM 977 N N . ARG A 1 130 ? -24.250 -34.704 18.662 1.00 63.53 130 ARG A N 1
ATOM 978 C CA . ARG A 1 130 ? -25.581 -35.313 18.726 1.00 63.53 130 ARG A CA 1
ATOM 979 C C . ARG A 1 130 ? -26.558 -34.256 19.221 1.00 63.53 130 ARG A C 1
ATOM 981 O O . ARG A 1 130 ? -26.480 -33.826 20.372 1.00 63.53 130 ARG A O 1
ATOM 988 N N . ARG A 1 131 ? -27.461 -33.828 18.341 1.00 65.00 131 ARG A N 1
ATOM 989 C CA . ARG A 1 131 ? -28.591 -32.999 18.751 1.00 65.00 131 ARG A CA 1
ATOM 990 C C . ARG A 1 131 ? -29.502 -33.836 19.649 1.00 65.00 131 ARG A C 1
ATOM 992 O O . ARG A 1 131 ? -29.708 -35.010 19.341 1.00 65.00 131 ARG A O 1
ATOM 999 N N . PRO A 1 132 ? -30.024 -33.264 20.743 1.00 73.12 132 PRO A N 1
ATOM 1000 C CA . PRO A 1 132 ? -31.140 -33.864 21.455 1.00 73.12 132 PRO A CA 1
ATOM 1001 C C . PRO A 1 132 ? -32.293 -34.102 20.476 1.00 73.12 132 PRO A C 1
ATOM 1003 O O . PRO A 1 132 ? -32.557 -33.255 19.615 1.00 73.12 132 PRO A O 1
ATOM 1006 N N . ASP A 1 133 ? -32.953 -35.252 20.591 1.00 74.81 133 ASP A N 1
ATOM 1007 C CA . ASP A 1 133 ? -34.068 -35.595 19.713 1.00 74.81 133 ASP A CA 1
ATOM 1008 C C . ASP A 1 133 ? -35.157 -34.512 19.796 1.00 74.81 133 ASP A C 1
ATOM 1010 O O . ASP A 1 133 ? -35.565 -34.100 20.882 1.00 74.81 133 ASP A O 1
ATOM 1014 N N . GLY A 1 134 ? -35.600 -34.027 18.633 1.00 74.94 134 GLY A N 1
ATOM 1015 C CA . GLY A 1 134 ? -36.632 -32.991 18.518 1.00 74.94 134 GLY A CA 1
ATOM 1016 C C . GLY A 1 134 ? -36.136 -31.539 18.482 1.00 74.94 134 GLY A C 1
ATOM 1017 O O . GLY A 1 134 ? -36.973 -30.649 18.381 1.00 74.94 134 GLY A O 1
ATOM 1018 N N . VAL A 1 135 ? -34.822 -31.279 18.522 1.00 75.19 135 VAL A N 1
ATOM 1019 C CA . VAL A 1 135 ? -34.265 -29.912 18.437 1.00 75.19 135 VAL A CA 1
ATOM 1020 C C . VAL A 1 135 ? -33.742 -29.614 17.027 1.00 75.19 135 VAL A C 1
ATOM 1022 O O . VAL A 1 135 ? -32.835 -30.291 16.525 1.00 75.19 135 VAL A O 1
ATOM 1025 N N . SER A 1 136 ? -34.291 -28.579 16.385 1.00 79.94 136 SER A N 1
ATOM 1026 C CA . SER A 1 136 ? -33.853 -28.112 15.067 1.00 79.94 136 SER A CA 1
ATOM 1027 C C . SER A 1 136 ? -32.469 -27.442 15.148 1.00 79.94 136 SER A C 1
ATOM 1029 O O . SER A 1 136 ? -32.130 -26.842 16.170 1.00 79.94 136 SER A O 1
ATOM 1031 N N . PRO A 1 137 ? -31.642 -27.491 14.083 1.00 75.81 137 PRO A N 1
ATOM 1032 C CA . PRO A 1 137 ? -30.450 -26.641 13.973 1.00 75.81 137 PRO A CA 1
ATOM 1033 C C . PRO A 1 137 ? -30.723 -25.170 14.303 1.00 75.81 137 PRO A C 1
ATOM 1035 O O . PRO A 1 137 ? -29.905 -24.536 14.970 1.00 75.81 137 PRO A O 1
ATOM 1038 N N . ASP A 1 138 ? -31.871 -24.658 13.860 1.00 78.69 138 ASP A N 1
ATOM 1039 C CA . ASP A 1 138 ? -32.259 -23.265 14.071 1.00 78.69 138 ASP A CA 1
ATOM 1040 C C . ASP A 1 138 ? -32.489 -22.964 15.555 1.00 78.69 138 ASP A C 1
ATOM 1042 O O . ASP A 1 138 ? -32.047 -21.922 16.029 1.00 78.69 138 ASP A O 1
ATOM 1046 N N . ASP A 1 139 ? -33.049 -23.902 16.325 1.00 79.88 139 ASP A N 1
ATOM 1047 C CA . ASP A 1 139 ? -33.268 -23.731 17.768 1.00 79.88 139 ASP A CA 1
ATOM 1048 C C . ASP A 1 139 ? -31.939 -23.598 18.527 1.00 79.88 139 ASP A C 1
ATOM 1050 O O . ASP A 1 139 ? -31.799 -22.771 19.431 1.00 79.88 139 ASP A O 1
ATOM 1054 N N . VAL A 1 140 ? -30.925 -24.376 18.130 1.00 79.06 140 VAL A N 1
ATOM 1055 C CA . VAL A 1 140 ? -29.575 -24.300 18.714 1.00 79.06 140 VAL A CA 1
ATOM 1056 C C . VAL A 1 140 ? -28.907 -22.969 18.365 1.00 79.06 140 VAL A C 1
ATOM 1058 O O . VAL A 1 140 ? -28.272 -22.350 19.224 1.00 79.06 140 VAL A O 1
ATOM 1061 N N . LEU A 1 141 ? -29.057 -22.509 17.118 1.00 80.31 141 LEU A N 1
ATOM 1062 C CA . LEU A 1 141 ? -28.538 -21.215 16.674 1.00 80.31 141 LEU A CA 1
ATOM 1063 C C . LEU A 1 141 ? -29.225 -20.059 17.408 1.00 80.31 141 LEU A C 1
ATOM 1065 O O . LEU A 1 141 ? -28.536 -19.177 17.919 1.00 80.31 141 LEU A O 1
ATOM 1069 N N . SER A 1 142 ? -30.554 -20.087 17.528 1.00 82.44 142 SER A N 1
ATOM 1070 C CA . SER A 1 142 ? -31.331 -19.086 18.260 1.00 82.44 142 SER A CA 1
ATOM 1071 C C . SER A 1 142 ? -30.978 -19.060 19.745 1.00 82.44 142 SER A C 1
ATOM 1073 O O . SER A 1 142 ? -30.785 -17.981 20.302 1.00 82.44 142 SER A O 1
ATOM 1075 N N . PHE A 1 143 ? -30.814 -20.221 20.387 1.00 83.38 143 PHE A N 1
ATOM 1076 C CA . PHE A 1 143 ? -30.398 -20.294 21.788 1.00 83.38 143 PHE A CA 1
ATOM 1077 C C . PHE A 1 143 ? -28.998 -19.705 22.004 1.00 83.38 143 PHE A C 1
ATOM 1079 O O . PHE A 1 143 ? -28.785 -18.920 22.930 1.00 83.38 143 PHE A O 1
ATOM 1086 N N . LYS A 1 144 ? -28.040 -20.031 21.126 1.00 84.00 144 LYS A N 1
ATOM 1087 C CA . LYS A 1 144 ? -26.678 -19.485 21.208 1.00 84.00 144 LYS A CA 1
ATOM 1088 C C . LYS A 1 144 ? -26.654 -17.979 20.941 1.00 84.00 144 LYS A C 1
ATOM 1090 O O . LYS A 1 144 ? -26.000 -17.249 21.683 1.00 84.00 144 LYS A O 1
ATOM 1095 N N . ALA A 1 145 ? -27.395 -17.512 19.937 1.00 83.50 145 ALA A N 1
ATOM 1096 C CA . ALA A 1 145 ? -27.546 -16.089 19.643 1.00 83.50 145 ALA A CA 1
ATOM 1097 C C . ALA A 1 145 ? -28.153 -15.333 20.833 1.00 83.50 145 ALA A C 1
ATOM 1099 O O . ALA A 1 145 ? -27.641 -14.286 21.222 1.00 83.50 145 ALA A O 1
ATOM 1100 N N . TYR A 1 146 ? -29.182 -15.900 21.467 1.00 90.12 146 TYR A N 1
ATOM 1101 C CA . TYR A 1 146 ? -29.770 -15.353 22.687 1.00 90.12 146 TYR A CA 1
ATOM 1102 C C . TYR A 1 146 ? -28.750 -15.272 23.831 1.00 90.12 146 TYR A C 1
ATOM 1104 O O . TYR A 1 146 ? -28.672 -14.250 24.510 1.00 90.12 146 TYR A O 1
ATOM 1112 N N . HIS A 1 147 ? -27.931 -16.309 24.030 1.00 86.94 147 HIS A N 1
ATOM 1113 C CA . HIS A 1 147 ? -26.909 -16.309 25.079 1.00 86.94 147 HIS A CA 1
ATOM 1114 C C . HIS A 1 147 ? -25.843 -15.230 24.848 1.00 86.94 147 HIS A C 1
ATOM 1116 O O . HIS A 1 147 ? -25.520 -14.479 25.767 1.00 86.94 147 HIS A O 1
ATOM 1122 N N . MET A 1 148 ? -25.357 -15.096 23.609 1.00 88.06 148 MET A N 1
ATOM 1123 C CA . MET A 1 148 ? -24.414 -14.038 23.230 1.00 88.06 148 MET A CA 1
ATOM 1124 C C . MET A 1 148 ? -25.017 -12.646 23.438 1.00 88.06 148 MET A C 1
ATOM 1126 O O . MET A 1 148 ? -24.363 -11.768 23.996 1.00 88.06 148 MET A O 1
ATOM 1130 N N . LEU A 1 149 ? -26.277 -12.449 23.043 1.00 91.50 149 LEU A N 1
ATOM 1131 C CA . LEU A 1 149 ? -26.976 -11.180 23.232 1.00 91.50 149 LEU A CA 1
ATOM 1132 C C . LEU A 1 149 ? -27.150 -10.850 24.720 1.00 91.50 149 LEU A C 1
ATOM 1134 O O . LEU A 1 149 ? -26.9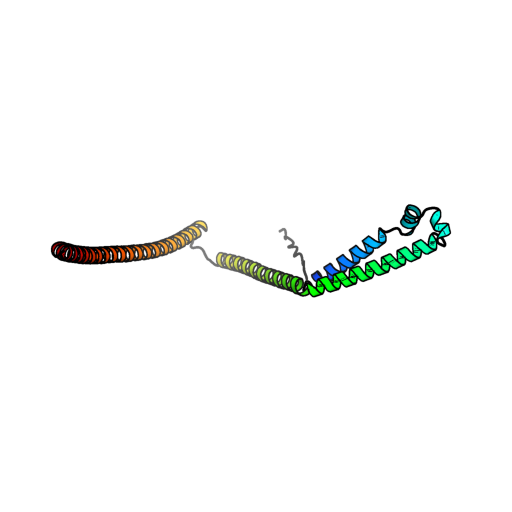72 -9.706 25.133 1.00 91.50 149 LEU A O 1
ATOM 1138 N N . ARG A 1 150 ? -27.449 -11.856 25.547 1.00 93.25 150 ARG A N 1
ATOM 1139 C CA . ARG A 1 150 ? -27.562 -11.707 27.001 1.00 93.25 150 ARG A CA 1
ATOM 1140 C C . ARG A 1 150 ? -26.226 -11.327 27.643 1.00 93.25 150 ARG A C 1
ATOM 1142 O O . ARG A 1 150 ? -26.200 -10.472 28.524 1.00 93.25 150 ARG A O 1
AT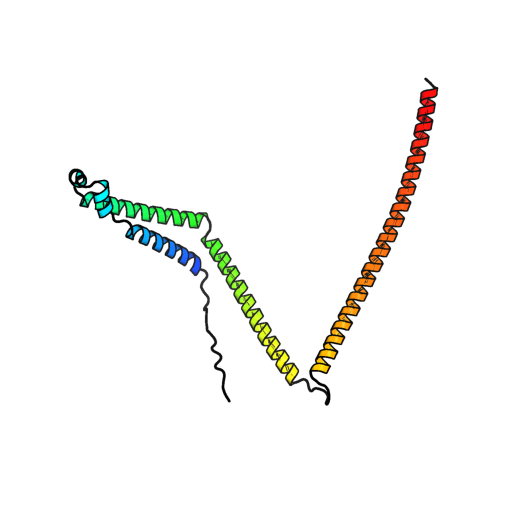OM 1149 N N . GLU A 1 151 ? -25.124 -11.933 27.206 1.00 91.75 151 GLU A N 1
ATOM 1150 C CA . GLU A 1 151 ? -23.775 -11.579 27.665 1.00 91.75 151 GLU A CA 1
ATOM 1151 C C . GLU A 1 151 ? -23.395 -10.150 27.268 1.00 91.75 151 GLU A C 1
ATOM 1153 O O . GLU A 1 151 ? -22.906 -9.393 28.108 1.00 91.75 151 GLU A O 1
ATOM 1158 N N . GLN A 1 152 ? -23.680 -9.758 26.023 1.00 91.62 152 GLN A N 1
ATOM 1159 C CA . GLN A 1 152 ? -23.471 -8.3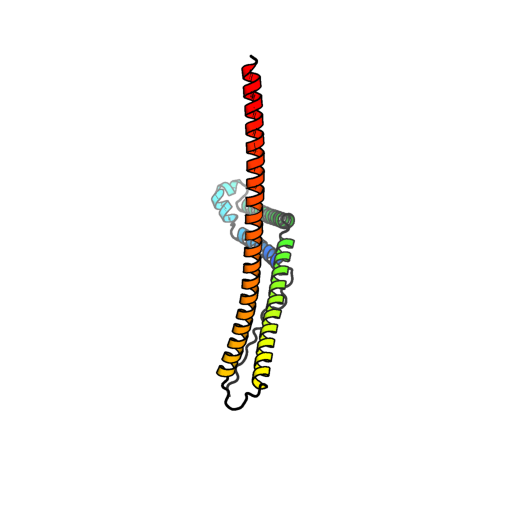90 25.544 1.00 91.62 152 GLN A CA 1
ATOM 1160 C C . GLN A 1 152 ? -24.300 -7.381 26.341 1.00 91.62 152 GLN A C 1
ATOM 1162 O O . GLN A 1 152 ? -23.772 -6.351 26.752 1.00 91.62 152 GLN A O 1
ATOM 1167 N N . HIS A 1 153 ? -25.568 -7.691 26.624 1.00 93.31 153 HIS A N 1
ATOM 1168 C CA . HIS A 1 153 ? -26.421 -6.842 27.453 1.00 93.31 153 HIS A CA 1
ATOM 1169 C C . HIS A 1 153 ? -25.843 -6.671 28.863 1.00 93.31 153 HIS A C 1
ATOM 1171 O O . HIS A 1 153 ? -25.740 -5.552 29.356 1.00 93.31 153 HIS A O 1
ATOM 1177 N N . ALA A 1 154 ? -25.403 -7.762 29.498 1.00 93.56 154 ALA A N 1
ATOM 1178 C CA . ALA A 1 154 ? -24.795 -7.708 30.826 1.00 93.56 154 ALA A CA 1
ATOM 1179 C C . ALA A 1 154 ? -23.473 -6.915 30.847 1.00 93.56 154 ALA A C 1
ATOM 1181 O O . ALA A 1 154 ? -23.150 -6.276 31.849 1.00 93.56 154 ALA A O 1
ATOM 1182 N N . GLN A 1 155 ? -22.691 -6.951 29.763 1.00 93.69 155 GLN A N 1
ATOM 1183 C CA . GLN A 1 155 ? -21.496 -6.115 29.617 1.00 93.69 155 GLN A CA 1
ATOM 1184 C C . GLN A 1 155 ? -21.863 -4.637 29.464 1.00 93.69 155 GLN A C 1
ATOM 1186 O O . GLN A 1 155 ? -21.321 -3.812 30.200 1.00 93.69 155 GLN A O 1
ATOM 1191 N N . LEU A 1 156 ? -22.816 -4.312 28.585 1.00 93.69 156 LEU A N 1
ATOM 1192 C CA . LEU A 1 156 ? -23.301 -2.942 28.402 1.00 93.69 156 LEU A CA 1
ATOM 1193 C C . LEU A 1 156 ? -23.847 -2.354 29.705 1.00 93.69 156 LEU A C 1
ATOM 1195 O O . LEU A 1 156 ? -23.563 -1.209 30.031 1.00 93.69 156 LEU A O 1
ATOM 1199 N N . GLU A 1 157 ? -24.598 -3.139 30.473 1.00 95.81 157 GLU A N 1
ATOM 1200 C CA . GLU A 1 157 ? -25.177 -2.705 31.743 1.00 95.81 157 GLU A CA 1
ATOM 1201 C C . GLU A 1 157 ? -24.092 -2.369 32.779 1.00 95.81 157 GLU A C 1
ATOM 1203 O O . GLU A 1 157 ? -24.176 -1.349 33.464 1.00 95.81 157 GLU A O 1
ATOM 1208 N N . LYS A 1 158 ? -23.009 -3.158 32.830 1.00 95.44 158 LYS A N 1
ATOM 1209 C CA . LYS A 1 158 ? -21.829 -2.843 33.654 1.00 95.44 158 LYS A CA 1
ATOM 1210 C C . LYS A 1 158 ? -21.125 -1.569 33.196 1.00 95.44 158 LYS A C 1
ATOM 1212 O O . LYS A 1 158 ? -20.685 -0.778 34.031 1.00 95.44 158 LYS A O 1
ATOM 1217 N N . GLU A 1 159 ? -20.983 -1.367 31.888 1.00 94.25 159 GLU A N 1
ATOM 1218 C CA . GLU A 1 159 ? -20.389 -0.139 31.354 1.00 94.25 159 GLU A CA 1
ATOM 1219 C C . GLU A 1 159 ? -21.257 1.084 31.654 1.00 94.25 159 GLU A C 1
ATOM 1221 O O . GLU A 1 159 ? -20.729 2.115 32.069 1.00 94.25 159 GLU A O 1
ATOM 1226 N N . MET A 1 160 ? -22.578 0.954 31.538 1.00 93.75 160 MET A N 1
ATOM 1227 C CA . MET A 1 160 ? -23.530 2.014 31.857 1.00 93.75 160 MET A CA 1
ATOM 1228 C C . MET A 1 160 ? -23.437 2.414 33.333 1.00 93.75 160 MET A C 1
ATOM 1230 O O . MET A 1 160 ? -23.247 3.593 33.624 1.00 93.75 160 MET A O 1
ATOM 1234 N N . GLN A 1 161 ? -23.434 1.445 34.256 1.00 95.69 161 GLN A N 1
ATOM 1235 C CA . GLN A 1 161 ? -23.227 1.702 35.689 1.00 95.69 161 GLN A CA 1
ATOM 1236 C C . GLN A 1 161 ? -21.892 2.415 35.956 1.00 95.69 161 GLN A C 1
ATOM 1238 O O . GLN A 1 161 ? -21.823 3.373 36.728 1.00 95.69 161 GLN A O 1
ATOM 1243 N N . ARG A 1 162 ? -20.816 2.001 35.273 1.00 96.12 162 ARG A N 1
ATOM 1244 C CA . ARG A 1 162 ? -19.503 2.650 35.392 1.00 96.12 162 ARG A CA 1
ATOM 1245 C C . ARG A 1 162 ? -19.537 4.105 34.918 1.00 96.12 162 ARG A C 1
ATOM 1247 O O . ARG A 1 162 ? -18.914 4.963 35.547 1.00 96.12 162 ARG A O 1
ATOM 1254 N N . VAL A 1 163 ? -20.227 4.389 33.815 1.00 94.88 163 VAL A N 1
ATOM 1255 C CA . VAL A 1 163 ? -20.387 5.753 33.291 1.00 94.88 163 VAL A CA 1
ATOM 1256 C C . VAL A 1 163 ? -21.233 6.599 34.243 1.00 94.88 163 VAL A C 1
ATOM 1258 O O . VAL A 1 163 ? -20.843 7.723 34.553 1.00 94.88 163 VAL A O 1
ATOM 1261 N N . GLU A 1 164 ? -22.328 6.063 34.780 1.00 95.94 164 GLU A N 1
ATOM 1262 C CA . GLU A 1 164 ? -23.168 6.752 35.768 1.00 95.94 164 GLU A CA 1
ATOM 1263 C C . GLU A 1 164 ? -22.381 7.131 37.030 1.00 95.94 164 GLU A C 1
ATOM 1265 O O . GLU A 1 164 ? -22.460 8.270 37.502 1.00 95.94 164 GLU A O 1
ATOM 1270 N N . GLU A 1 165 ? -21.542 6.227 37.543 1.00 96.44 165 GLU A N 1
ATOM 1271 C CA . GLU A 1 165 ? -20.645 6.536 38.657 1.00 96.44 165 GLU A CA 1
ATOM 1272 C C . GLU A 1 165 ? -19.659 7.661 38.321 1.00 96.44 165 GLU A C 1
ATOM 1274 O O . GLU A 1 165 ? -19.397 8.535 39.154 1.00 96.44 165 GLU A O 1
ATOM 1279 N N . GLN A 1 166 ? -19.092 7.659 37.111 1.00 95.00 166 GLN A N 1
ATOM 1280 C CA . GLN A 1 166 ? -18.185 8.719 36.669 1.00 95.00 166 GLN A CA 1
ATOM 1281 C C . GLN A 1 166 ? -18.900 10.066 36.570 1.00 95.00 166 GLN A C 1
ATOM 1283 O O . GLN A 1 166 ? -18.363 11.069 37.046 1.00 95.00 166 GLN A O 1
ATOM 1288 N N . VAL A 1 167 ? -20.113 10.089 36.014 1.00 94.88 167 VAL A N 1
ATOM 1289 C CA . VAL A 1 167 ? -20.947 11.294 35.935 1.00 94.88 167 VAL A CA 1
ATOM 1290 C C . VAL A 1 167 ? -21.228 11.831 37.332 1.00 94.88 167 VAL A C 1
ATOM 1292 O O . VAL A 1 167 ? -21.000 13.016 37.577 1.00 94.88 167 VAL A O 1
ATOM 1295 N N . LYS A 1 168 ? -21.619 10.971 38.278 1.00 95.94 168 LYS A N 1
ATOM 1296 C CA . LYS A 1 168 ? -21.862 11.375 39.668 1.00 95.94 168 LYS A CA 1
ATOM 1297 C C . LYS A 1 168 ? -20.610 11.975 40.316 1.00 95.94 168 LYS A C 1
ATOM 1299 O O . LYS A 1 168 ? -20.664 13.070 40.868 1.00 95.94 168 LYS A O 1
ATOM 1304 N N . ARG A 1 169 ? -19.446 11.332 40.160 1.00 94.94 169 ARG A N 1
ATOM 1305 C CA . ARG A 1 169 ? -18.162 11.865 40.662 1.00 94.94 169 ARG A CA 1
ATOM 1306 C C . ARG A 1 169 ? -17.808 13.217 40.042 1.00 94.94 169 ARG A C 1
ATOM 1308 O O . ARG A 1 169 ? -17.237 14.072 40.720 1.00 94.94 169 ARG A O 1
ATOM 1315 N N . LEU A 1 170 ? -18.090 13.413 38.755 1.00 94.00 170 LEU A N 1
ATOM 1316 C CA . LEU A 1 170 ? -17.854 14.686 38.073 1.00 94.00 170 LEU A CA 1
ATOM 1317 C C . LEU A 1 170 ? -18.819 15.772 38.556 1.00 94.00 170 LEU A C 1
ATOM 1319 O O . LEU A 1 170 ? -18.377 16.896 38.785 1.00 94.00 170 LEU A O 1
ATOM 1323 N N . GLN A 1 171 ? -20.091 15.442 38.778 1.00 94.94 171 GLN A N 1
ATOM 1324 C CA . GLN A 1 171 ? -21.073 16.354 39.370 1.00 94.94 171 GLN A CA 1
ATOM 1325 C C . GLN A 1 171 ? -20.662 16.781 40.784 1.00 94.94 171 GLN A C 1
ATOM 1327 O O . GLN A 1 171 ? -20.692 17.973 41.089 1.00 94.94 171 GLN A O 1
ATOM 1332 N N . ASP A 1 172 ? -20.183 15.848 41.610 1.00 94.75 172 ASP A N 1
ATOM 1333 C CA . ASP A 1 172 ? -19.680 16.148 42.954 1.00 94.75 172 ASP A CA 1
ATOM 1334 C C . ASP A 1 172 ? -18.457 17.078 42.906 1.00 94.75 172 ASP A C 1
ATOM 1336 O O . ASP A 1 172 ? -18.378 18.062 43.650 1.00 94.75 172 ASP A O 1
ATOM 1340 N N . LYS A 1 173 ? -17.516 16.824 41.983 1.00 93.81 173 LYS A N 1
ATOM 1341 C CA . LYS A 1 173 ? -16.358 17.704 41.748 1.00 93.81 173 LYS A CA 1
ATOM 1342 C C . LYS A 1 173 ? -16.779 19.093 41.280 1.00 93.81 173 LYS A C 1
ATOM 1344 O O . LYS A 1 173 ? -16.222 20.080 41.759 1.00 93.81 173 LYS A O 1
ATOM 1349 N N . LEU A 1 174 ? -17.750 19.178 40.372 1.00 92.44 174 LEU A N 1
ATOM 1350 C CA . LEU A 1 174 ? -18.278 20.446 39.878 1.00 92.44 174 LEU A CA 1
ATOM 1351 C C . LEU A 1 174 ? -18.918 21.235 41.025 1.00 92.44 174 LEU A C 1
ATOM 1353 O O . LEU A 1 174 ? -18.553 22.386 41.249 1.00 92.44 174 LEU A O 1
ATOM 1357 N N . ALA A 1 175 ? -19.792 20.600 41.809 1.00 93.06 175 ALA A N 1
ATOM 1358 C CA . ALA A 1 175 ? -20.445 21.217 42.959 1.00 93.06 175 ALA A CA 1
ATOM 1359 C C . ALA A 1 175 ? -19.430 21.688 44.015 1.00 93.06 175 ALA A C 1
ATOM 1361 O O . ALA A 1 175 ? -19.545 22.804 44.534 1.00 93.06 175 ALA A O 1
ATOM 1362 N N . GLY A 1 176 ? -18.407 20.877 44.306 1.00 93.94 176 GLY A N 1
ATOM 1363 C CA . GLY A 1 176 ? -17.298 21.249 45.187 1.00 93.94 176 GLY A CA 1
ATOM 1364 C C . GLY A 1 176 ? -16.494 22.438 44.652 1.00 93.94 176 GLY A C 1
ATOM 1365 O O . GLY A 1 176 ? -16.232 23.395 45.386 1.00 93.94 176 GLY A O 1
ATOM 1366 N N . GLY A 1 177 ? -16.173 22.428 43.356 1.00 92.94 177 GLY A N 1
ATOM 1367 C CA . GLY A 1 177 ? -15.487 23.521 42.668 1.00 92.94 177 GLY A CA 1
ATOM 1368 C C . GLY A 1 177 ? -16.286 24.824 42.694 1.00 92.94 177 GLY A C 1
ATOM 1369 O O . GLY A 1 177 ? -15.743 25.867 43.051 1.00 92.94 177 GLY A O 1
ATOM 1370 N N . THR A 1 178 ? -17.591 24.772 42.412 1.00 93.12 178 THR A N 1
ATOM 1371 C CA . THR A 1 178 ? -18.482 25.940 42.473 1.00 93.12 178 THR A CA 1
ATOM 1372 C C . THR A 1 178 ? -18.571 26.514 43.887 1.00 93.12 178 THR A C 1
ATOM 1374 O O . THR A 1 178 ? -18.546 27.735 44.046 1.00 93.12 178 THR A O 1
ATOM 1377 N N . LYS A 1 179 ? -18.642 25.668 44.926 1.00 93.25 179 LYS A N 1
ATOM 1378 C CA . LYS A 1 179 ? -18.620 26.125 46.327 1.00 93.25 179 LYS A CA 1
ATOM 1379 C C . LYS A 1 179 ? -17.305 26.833 46.662 1.00 93.25 179 LYS A C 1
ATOM 1381 O O . LYS A 1 179 ? -17.338 27.967 47.133 1.00 93.25 179 LYS A O 1
ATOM 1386 N N . SER A 1 180 ? -16.166 26.216 46.339 1.00 93.88 180 SER A N 1
ATOM 1387 C CA . SER A 1 180 ? -14.842 26.813 46.567 1.00 93.88 180 SER A CA 1
ATOM 1388 C C . SER A 1 180 ? -14.664 28.130 45.804 1.00 93.88 180 SER A C 1
ATOM 1390 O O . SER A 1 180 ? -14.143 29.105 46.346 1.00 93.88 180 SER A O 1
ATOM 1392 N N . PHE A 1 181 ? -15.144 28.195 44.560 1.00 92.50 181 PHE A N 1
ATOM 1393 C CA . PHE A 1 181 ? -15.105 29.410 43.754 1.00 92.50 181 PHE A CA 1
ATOM 1394 C C . PHE A 1 181 ? -15.944 30.533 44.375 1.00 92.50 181 PHE A C 1
ATOM 1396 O O . PHE A 1 181 ? -15.440 31.641 44.533 1.00 92.50 181 PHE A O 1
ATOM 1403 N N . LYS A 1 182 ? -17.179 30.247 44.814 1.00 93.69 182 LYS A N 1
ATOM 1404 C CA . LYS A 1 182 ? -18.029 31.225 45.521 1.00 93.69 182 LYS A CA 1
ATOM 1405 C C . LYS A 1 182 ? -17.381 31.735 46.811 1.00 93.69 182 LYS A C 1
ATOM 1407 O O . LYS A 1 182 ? -17.467 32.924 47.106 1.00 93.69 182 LYS A O 1
ATOM 1412 N N . GLU A 1 183 ? -16.718 30.868 47.573 1.00 94.19 183 GLU A N 1
ATOM 1413 C CA . GLU A 1 183 ? -15.980 31.284 48.772 1.00 94.19 183 GLU A CA 1
ATOM 1414 C C . GLU A 1 183 ? -14.798 32.198 48.446 1.00 94.19 183 GLU A C 1
ATOM 1416 O O . GLU A 1 183 ? -14.596 33.206 49.125 1.00 94.19 183 GLU A O 1
ATOM 1421 N N . LYS A 1 184 ? -14.027 31.878 47.399 1.00 92.88 184 LYS A N 1
ATOM 1422 C CA . LYS A 1 184 ? -12.937 32.741 46.926 1.00 92.88 184 LYS A CA 1
ATOM 1423 C C . LYS A 1 184 ? -13.468 34.090 46.444 1.00 92.88 184 LYS A C 1
ATOM 1425 O O . LYS A 1 184 ? -12.898 35.107 46.824 1.00 92.88 184 LYS A O 1
ATOM 1430 N N . LEU A 1 185 ? -14.575 34.108 45.700 1.00 93.56 185 LEU A N 1
ATOM 1431 C CA . LEU A 1 185 ? -15.216 35.339 45.233 1.00 93.56 185 LEU A CA 1
ATOM 1432 C C . LEU A 1 185 ? -15.606 36.243 46.413 1.00 93.56 185 LEU A C 1
ATOM 1434 O O . LEU A 1 185 ? -15.214 37.403 46.449 1.00 93.56 185 LEU A O 1
ATOM 1438 N N . ARG A 1 186 ? -16.257 35.683 47.445 1.00 93.81 186 ARG A N 1
ATOM 1439 C CA . ARG A 1 186 ? -16.603 36.417 48.679 1.00 93.81 186 ARG A CA 1
ATOM 1440 C C . ARG A 1 186 ? -15.381 36.973 49.408 1.00 93.81 186 ARG A C 1
ATOM 1442 O O . ARG A 1 186 ? -15.443 38.063 49.973 1.00 93.81 186 ARG A O 1
ATOM 1449 N N . LYS A 1 187 ? -14.271 36.224 49.443 1.00 93.81 187 LYS A N 1
ATOM 1450 C CA . LYS A 1 187 ? -13.014 36.709 50.037 1.00 93.81 187 LYS A CA 1
ATOM 1451 C C . LYS A 1 187 ? -12.467 37.898 49.252 1.00 93.81 187 LYS A C 1
ATOM 1453 O O . LYS A 1 187 ? -12.124 38.892 49.883 1.00 93.81 187 LYS A O 1
ATOM 1458 N N . VAL A 1 188 ? -12.444 37.802 47.919 1.00 93.56 188 VAL A N 1
ATOM 1459 C CA . VAL A 1 188 ? -11.994 38.876 47.021 1.00 93.56 188 VAL A CA 1
ATOM 1460 C C . VAL A 1 188 ? -12.866 40.123 47.173 1.00 93.56 188 VAL A C 1
ATOM 1462 O O . VAL A 1 188 ? -12.319 41.203 47.368 1.00 93.56 188 VAL A O 1
ATOM 1465 N N . GLU A 1 189 ? -14.193 39.981 47.188 1.00 93.44 189 GLU A N 1
ATOM 1466 C CA . GLU A 1 189 ? -15.130 41.087 47.442 1.00 93.44 189 GLU A CA 1
ATOM 1467 C C . GLU A 1 189 ? -14.864 41.762 48.793 1.00 93.44 189 GLU A C 1
ATOM 1469 O O . GLU A 1 189 ? -14.816 42.986 48.881 1.00 93.44 189 GLU A O 1
ATOM 1474 N N . LYS A 1 190 ? -14.637 40.976 49.856 1.00 95.00 190 LYS A N 1
ATOM 1475 C CA . LYS A 1 190 ? -14.331 41.520 51.186 1.00 95.00 190 LYS A CA 1
ATOM 1476 C C . LYS A 1 190 ? -13.003 42.276 51.207 1.00 95.00 190 LYS A C 1
ATOM 1478 O O . LYS A 1 190 ? -12.911 43.305 51.868 1.00 95.00 190 LYS A O 1
ATOM 1483 N N . THR A 1 191 ? -11.973 41.782 50.521 1.00 93.38 191 THR A N 1
ATOM 1484 C CA . THR A 1 191 ? -10.715 42.529 50.362 1.00 93.38 191 THR A CA 1
ATOM 1485 C C . THR A 1 191 ? -10.888 43.772 49.499 1.00 93.38 191 THR A C 1
ATOM 1487 O O . THR A 1 191 ? -10.323 44.796 49.852 1.00 93.38 191 THR A O 1
ATOM 1490 N N . GLY A 1 192 ? -11.696 43.715 48.436 1.00 91.38 192 GLY A N 1
ATOM 1491 C CA . GLY A 1 192 ? -12.012 44.869 47.592 1.00 91.38 192 GLY A CA 1
ATOM 1492 C C . GLY A 1 192 ? -12.644 46.001 48.398 1.00 91.38 192 GLY A C 1
ATOM 1493 O O . GLY A 1 192 ? -12.120 47.107 48.384 1.00 91.38 192 GLY A O 1
ATOM 1494 N N . LYS A 1 193 ? -13.666 45.692 49.209 1.00 93.38 193 LYS A N 1
ATOM 1495 C CA . LYS A 1 193 ? -14.295 46.669 50.117 1.00 93.38 193 LYS A CA 1
ATOM 1496 C C . LYS A 1 193 ? -13.310 47.293 51.104 1.00 93.38 193 LYS A C 1
ATOM 1498 O O . LYS A 1 193 ? -13.328 48.494 51.309 1.00 93.38 193 LYS A O 1
ATOM 1503 N N . LYS A 1 194 ? -12.410 46.495 51.687 1.00 92.25 194 LYS A N 1
ATOM 1504 C CA . LYS A 1 194 ? -11.368 47.023 52.584 1.00 92.25 194 LYS A CA 1
ATOM 1505 C C . LYS A 1 194 ? -10.394 47.959 51.868 1.00 92.25 194 LYS A C 1
ATOM 1507 O O . LYS A 1 194 ? -9.923 48.912 52.469 1.00 92.25 194 LYS A O 1
ATOM 1512 N N . VAL A 1 195 ? -10.039 47.654 50.620 1.00 91.94 195 VAL A N 1
ATOM 1513 C CA . VAL A 1 195 ? -9.163 48.519 49.816 1.00 91.94 195 VAL A CA 1
ATOM 1514 C C . VAL A 1 195 ? -9.873 49.827 49.475 1.00 91.94 195 VAL A C 1
ATOM 1516 O O . VAL A 1 195 ? -9.247 50.874 49.565 1.00 91.94 195 VAL A O 1
ATOM 1519 N N . GLU A 1 196 ? -11.163 49.771 49.144 1.00 90.50 196 GLU A N 1
ATOM 1520 C CA . GLU A 1 196 ? -12.014 50.945 48.912 1.00 90.50 196 GLU A CA 1
ATOM 1521 C C . GLU A 1 196 ? -12.104 51.827 50.168 1.00 90.50 196 GLU A C 1
ATOM 1523 O O . GLU A 1 196 ? -11.773 53.004 50.101 1.00 90.50 196 GLU A O 1
ATOM 1528 N N . GLU A 1 197 ? -12.378 51.241 51.341 1.00 90.50 197 GLU A N 1
ATOM 1529 C CA . GLU A 1 197 ? -12.368 51.950 52.634 1.00 90.50 197 GLU A CA 1
ATOM 1530 C C . GLU A 1 197 ? -11.020 52.643 52.922 1.00 90.50 197 GLU A C 1
ATOM 1532 O O . GLU A 1 197 ? -10.985 53.768 53.423 1.00 90.50 197 GLU A O 1
ATOM 1537 N N . ILE A 1 198 ? -9.895 51.987 52.609 1.00 89.19 198 ILE A N 1
ATOM 1538 C CA . ILE A 1 198 ? -8.554 52.571 52.775 1.00 89.19 198 ILE A CA 1
ATOM 1539 C C . ILE A 1 198 ? -8.324 53.708 51.771 1.00 89.19 198 ILE A C 1
ATOM 1541 O O . ILE A 1 198 ? -7.759 54.737 52.139 1.00 89.19 198 ILE A O 1
ATOM 1545 N N . ALA A 1 199 ? -8.746 53.538 50.516 1.00 88.12 199 ALA A N 1
ATOM 1546 C CA . ALA A 1 199 ? -8.612 54.556 49.480 1.00 88.12 199 ALA A CA 1
ATOM 1547 C C . ALA A 1 199 ? -9.427 55.813 49.818 1.00 88.12 199 ALA A C 1
ATOM 1549 O O . ALA A 1 199 ? -8.885 56.915 49.740 1.00 88.12 199 ALA A O 1
ATOM 1550 N N . ASP A 1 200 ? -10.671 55.647 50.274 1.00 88.38 200 ASP A N 1
ATOM 1551 C CA . ASP A 1 200 ? -11.533 56.740 50.735 1.00 88.38 200 ASP A CA 1
ATOM 1552 C C . ASP A 1 200 ? -10.920 57.466 51.937 1.00 88.38 200 ASP A C 1
ATOM 1554 O O . ASP A 1 200 ? -10.875 58.698 51.978 1.00 88.38 200 ASP A O 1
ATOM 1558 N N . PHE A 1 201 ? -10.374 56.716 52.900 1.00 86.62 201 PHE A N 1
ATOM 1559 C CA . PHE A 1 201 ? -9.661 57.297 54.035 1.00 86.62 201 PHE A CA 1
ATOM 1560 C C . PHE A 1 201 ? -8.458 58.136 53.585 1.00 86.62 201 PHE A C 1
ATOM 1562 O O . PHE A 1 201 ? -8.308 59.275 54.027 1.00 86.62 201 PHE A O 1
ATOM 1569 N N . CYS A 1 202 ? -7.625 57.619 52.678 1.00 82.62 202 CYS A N 1
ATOM 1570 C CA . CYS A 1 202 ? -6.485 58.359 52.137 1.00 82.62 202 CYS A CA 1
ATOM 1571 C C . CYS A 1 202 ? -6.909 59.607 51.350 1.00 82.62 202 CYS A C 1
ATOM 1573 O O . CYS A 1 202 ? -6.267 60.644 51.490 1.00 82.62 202 CYS A O 1
ATOM 1575 N N . ALA A 1 203 ? -7.989 59.530 50.568 1.00 80.62 203 ALA A N 1
ATOM 1576 C CA . ALA A 1 203 ? -8.529 60.669 49.827 1.00 80.62 203 ALA A CA 1
ATOM 1577 C C . ALA A 1 203 ? -9.128 61.750 50.745 1.00 80.62 203 ALA A C 1
ATOM 1579 O O . ALA A 1 203 ? -9.112 62.925 50.400 1.00 80.62 203 ALA A O 1
ATOM 1580 N N . SER A 1 204 ? -9.630 61.378 51.928 1.00 80.12 204 SER A N 1
ATOM 1581 C CA . SER A 1 204 ? -10.174 62.328 52.911 1.00 80.12 204 SER A CA 1
ATOM 1582 C C . SER A 1 204 ? -9.116 63.094 53.722 1.00 80.12 204 SER A C 1
ATOM 1584 O O . SER A 1 204 ? -9.461 64.039 54.430 1.00 80.12 204 SER A O 1
ATOM 1586 N N . GLN A 1 205 ? -7.841 62.684 53.652 1.00 70.12 205 GLN A N 1
ATOM 1587 C CA . GLN A 1 205 ? -6.720 63.336 54.349 1.00 70.12 205 GLN A CA 1
ATOM 1588 C C . GLN A 1 205 ? -5.914 64.316 53.480 1.00 70.12 205 GLN A C 1
ATOM 1590 O O . GLN A 1 205 ? -4.978 64.940 53.984 1.00 70.12 205 GLN A O 1
ATOM 1595 N N . THR A 1 206 ? -6.257 64.440 52.200 1.00 51.06 206 THR A N 1
ATOM 1596 C CA . THR A 1 206 ? -5.718 65.443 51.265 1.00 51.06 206 THR A CA 1
ATOM 1597 C C . THR A 1 206 ? -6.690 66.592 51.092 1.00 51.06 206 THR A C 1
ATOM 1599 O O . THR A 1 206 ? -6.224 67.751 51.110 1.00 51.06 206 THR A O 1
#

Secondary structure (DSSP, 8-state):
----------------TTHHHHHHHHHHHHHHHHHHHT--HHHHHHHHHGGGGGTTT-HHHHHHHHHHHHHHHHHHHHHHHHHHHHHTTHHHHHHHHHHHHHHHHHHHHHHHHHHHHHHHHHHHHHHH--PPTT--HHHHHHHHHHHHHHHHHHHHHHHHHHHHHHHHHHHHHHHHHHHHHHHHHHHHHHHHHHHHHHHHHHHHT-